Protein AF-0000000085033966 (afdb_homodimer)

Structure (mmCIF, N/CA/C/O backbone):
data_AF-0000000085033966-model_v1
#
loop_
_entity.id
_entity.type
_entity.pdbx_description
1 polymer 'Uncharacterized protein'
#
loop_
_atom_site.group_PDB
_atom_site.id
_atom_site.type_symbol
_atom_site.label_atom_id
_atom_site.label_alt_id
_atom_site.label_comp_id
_atom_site.label_asym_id
_atom_site.label_entity_id
_atom_site.label_seq_id
_atom_site.pdbx_PDB_ins_code
_atom_site.Cartn_x
_atom_site.Cartn_y
_atom_site.Cartn_z
_atom_site.occupancy
_atom_site.B_iso_or_equiv
_atom_site.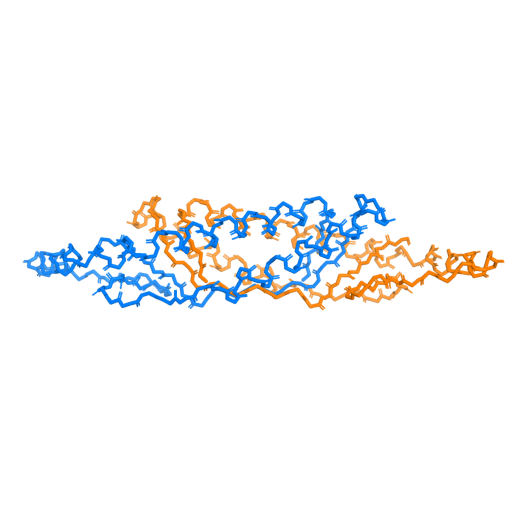auth_seq_id
_atom_site.auth_comp_id
_atom_site.auth_asym_id
_atom_site.auth_atom_id
_atom_site.pdbx_PDB_model_num
ATOM 1 N N . MET A 1 1 ? -3.047 11.148 -2.367 1 93.38 1 MET A N 1
ATOM 2 C CA . MET A 1 1 ? -3.018 11.547 -0.962 1 93.38 1 MET A CA 1
ATOM 3 C C . MET A 1 1 ? -3.961 10.68 -0.132 1 93.38 1 MET A C 1
ATOM 5 O O . MET A 1 1 ? -5.039 10.305 -0.598 1 93.38 1 MET A O 1
ATOM 9 N N . ILE A 1 2 ? -3.371 10.359 1.095 1 94.75 2 ILE A N 1
ATOM 10 C CA . ILE A 1 2 ? -4.215 9.664 2.061 1 94.75 2 ILE A CA 1
ATOM 11 C C . ILE A 1 2 ? -4.121 10.352 3.42 1 94.75 2 ILE A C 1
ATOM 13 O O . ILE A 1 2 ? -3.182 11.109 3.674 1 94.75 2 ILE A O 1
ATOM 17 N N . LEU A 1 3 ? -5.199 10.234 4.203 1 94.12 3 LEU A N 1
ATOM 18 C CA . LEU A 1 3 ? -5.23 10.727 5.574 1 94.12 3 LEU A CA 1
ATOM 19 C C . LEU A 1 3 ? -5.242 9.57 6.566 1 94.12 3 LEU A C 1
ATOM 21 O O . LEU A 1 3 ? -6.133 8.719 6.527 1 94.12 3 LEU A O 1
ATOM 25 N N . VAL A 1 4 ? -4.184 9.523 7.352 1 95 4 VAL A N 1
ATOM 26 C CA . VAL A 1 4 ? -3.982 8.383 8.242 1 95 4 VAL A CA 1
ATOM 27 C C . VAL A 1 4 ? -3.275 8.836 9.516 1 95 4 VAL A C 1
ATOM 29 O O . VAL A 1 4 ? -2.664 9.914 9.539 1 95 4 VAL A O 1
ATOM 32 N N . THR A 1 5 ? -3.553 8.102 10.625 1 94.25 5 THR A N 1
ATOM 33 C CA . THR A 1 5 ? -2.678 8.289 11.773 1 94.25 5 THR A CA 1
ATOM 34 C C . THR A 1 5 ? -1.316 7.648 11.531 1 94.25 5 THR A C 1
ATOM 36 O O . THR A 1 5 ? -1.186 6.762 10.688 1 94.25 5 THR A O 1
ATOM 39 N N . LEU A 1 6 ? -0.356 8.055 12.266 1 93.62 6 LEU A N 1
ATOM 40 C CA . LEU A 1 6 ? 0.97 7.465 12.133 1 93.62 6 LEU A CA 1
ATOM 41 C C . LEU A 1 6 ? 0.94 5.98 12.492 1 93.62 6 LEU A C 1
ATOM 43 O O . LEU A 1 6 ? 1.641 5.176 11.875 1 93.62 6 LEU A O 1
ATOM 47 N N . SER A 1 7 ? 0.099 5.605 13.445 1 95.75 7 SER A N 1
ATOM 48 C CA . SER A 1 7 ? -0.058 4.195 13.797 1 95.75 7 SER A CA 1
ATOM 49 C C . SER A 1 7 ? -0.655 3.404 12.641 1 95.75 7 SER A C 1
ATOM 51 O O . SER A 1 7 ? -0.241 2.273 12.375 1 95.75 7 SER A O 1
ATOM 53 N N . GLU A 1 8 ? -1.62 4.023 12.055 1 96.12 8 GLU A N 1
ATOM 54 C CA . GLU A 1 8 ? -2.246 3.371 10.906 1 96.12 8 GLU A CA 1
ATOM 55 C C . GLU A 1 8 ? -1.259 3.217 9.75 1 96.12 8 GLU A C 1
ATOM 57 O O . GLU A 1 8 ? -1.244 2.188 9.07 1 96.12 8 GLU A O 1
ATOM 62 N N . LEU A 1 9 ? -0.487 4.254 9.484 1 95.56 9 LEU A N 1
ATOM 63 C CA . LEU A 1 9 ? 0.519 4.211 8.43 1 95.56 9 LEU A CA 1
ATOM 64 C C . LEU A 1 9 ? 1.57 3.146 8.727 1 95.56 9 LEU A C 1
ATOM 66 O O . LEU A 1 9 ? 1.956 2.383 7.836 1 95.56 9 LEU A O 1
ATOM 70 N N . GLU A 1 10 ? 2.01 3.09 9.922 1 96.31 10 GLU A N 1
ATOM 71 C CA . GLU A 1 10 ? 2.971 2.072 10.344 1 96.31 10 GLU A CA 1
ATOM 72 C C . GLU A 1 10 ? 2.414 0.667 10.125 1 96.31 10 GLU A C 1
ATOM 74 O O . GLU A 1 10 ? 3.123 -0.219 9.641 1 96.31 10 GLU A O 1
ATOM 79 N N . ALA A 1 11 ? 1.188 0.49 10.5 1 96.38 11 ALA A N 1
ATOM 80 C CA . ALA A 1 11 ? 0.537 -0.809 10.352 1 96.38 11 ALA A CA 1
ATOM 81 C C . ALA A 1 11 ? 0.45 -1.213 8.883 1 96.38 11 ALA A C 1
ATOM 83 O O . ALA A 1 11 ? 0.697 -2.369 8.531 1 96.38 11 ALA A O 1
ATOM 84 N N . LEU A 1 12 ? 0.072 -0.273 8.094 1 96.25 12 LEU A N 1
ATOM 85 C CA . LEU A 1 12 ? -0.041 -0.513 6.66 1 96.25 12 LEU A CA 1
ATOM 86 C C . LEU A 1 12 ? 1.305 -0.919 6.066 1 96.25 12 LEU A C 1
ATOM 88 O O . LEU A 1 12 ? 1.396 -1.914 5.344 1 96.25 12 LEU A O 1
ATOM 92 N N . LEU A 1 13 ? 2.316 -0.19 6.363 1 96.88 13 LEU A N 1
ATOM 93 C CA . LEU A 1 13 ? 3.65 -0.448 5.836 1 96.88 13 LEU A CA 1
ATOM 94 C C . LEU A 1 13 ? 4.203 -1.764 6.371 1 96.88 13 LEU A C 1
ATOM 96 O O . LEU A 1 13 ? 4.863 -2.51 5.645 1 96.88 13 LEU A O 1
ATOM 100 N N . THR A 1 14 ? 3.938 -2.039 7.637 1 97.25 14 THR A N 1
ATOM 101 C CA . THR A 1 14 ? 4.387 -3.289 8.242 1 97.25 14 THR A CA 1
ATOM 102 C C . THR A 1 14 ? 3.709 -4.484 7.578 1 97.25 14 THR A C 1
ATOM 104 O O . THR A 1 14 ? 4.352 -5.504 7.32 1 97.25 14 THR A O 1
ATOM 107 N N . SER A 1 15 ? 2.426 -4.352 7.34 1 95.88 15 SER A N 1
ATOM 108 C CA . SER A 1 15 ? 1.716 -5.41 6.633 1 95.88 15 SER A CA 1
ATOM 109 C C . SER A 1 15 ? 2.334 -5.676 5.266 1 95.88 15 SER A C 1
ATOM 111 O O . SER A 1 15 ? 2.566 -6.828 4.895 1 95.88 15 SER A O 1
ATOM 113 N N . LEU A 1 16 ? 2.588 -4.625 4.527 1 96.69 16 LEU A N 1
ATOM 114 C CA . LEU A 1 16 ? 3.201 -4.75 3.211 1 96.69 16 LEU A CA 1
ATOM 115 C C . LEU A 1 16 ? 4.574 -5.41 3.312 1 96.69 16 LEU A C 1
ATOM 117 O O . LEU A 1 16 ? 4.918 -6.262 2.492 1 96.69 16 LEU A O 1
ATOM 121 N N . ARG A 1 17 ? 5.309 -4.98 4.309 1 97.25 17 ARG A N 1
ATOM 122 C CA . ARG A 1 17 ? 6.629 -5.559 4.535 1 97.25 17 ARG A CA 1
ATOM 123 C C . ARG A 1 17 ? 6.527 -7.059 4.812 1 97.25 17 ARG A C 1
ATOM 125 O O . ARG A 1 17 ? 7.336 -7.84 4.309 1 97.25 17 ARG A O 1
ATOM 132 N N . ASP A 1 18 ? 5.578 -7.457 5.613 1 97.19 18 ASP A N 1
ATOM 133 C CA . ASP A 1 18 ? 5.379 -8.867 5.941 1 97.19 18 ASP A CA 1
ATOM 134 C C . ASP A 1 18 ? 5.031 -9.672 4.691 1 97.19 18 ASP A C 1
ATOM 136 O O . ASP A 1 18 ? 5.527 -10.789 4.512 1 97.19 18 ASP A O 1
ATOM 140 N N . TYR A 1 19 ? 4.18 -9.125 3.898 1 96.19 19 TYR A N 1
ATOM 141 C CA . TYR A 1 19 ? 3.842 -9.797 2.645 1 96.19 19 TYR A CA 1
ATOM 142 C C . TYR A 1 19 ? 5.07 -9.93 1.752 1 96.19 19 TYR A C 1
ATOM 144 O O . TYR A 1 19 ? 5.227 -10.93 1.047 1 96.19 19 TYR A O 1
ATOM 152 N N . ALA A 1 20 ? 5.898 -8.867 1.712 1 96.94 20 ALA A N 1
ATOM 153 C CA . ALA A 1 20 ? 7.133 -8.898 0.934 1 96.94 20 ALA A CA 1
ATOM 154 C C . ALA A 1 20 ? 8.086 -9.969 1.46 1 96.94 20 ALA A C 1
ATOM 156 O O . ALA A 1 20 ? 8.734 -10.664 0.679 1 96.94 20 ALA A O 1
ATOM 157 N N . GLU A 1 21 ? 8.141 -10.078 2.764 1 97.25 21 GLU A N 1
ATOM 158 C CA . GLU A 1 21 ? 8.992 -11.094 3.379 1 97.25 21 GLU A CA 1
ATOM 159 C C . GLU A 1 21 ? 8.477 -12.5 3.08 1 97.25 21 GLU A C 1
ATOM 161 O O . GLU A 1 21 ? 9.273 -13.422 2.871 1 97.25 21 GLU A O 1
ATOM 166 N N . LYS A 1 22 ? 7.172 -12.672 3.145 1 94.94 22 LYS A N 1
ATOM 167 C CA . LYS A 1 22 ? 6.582 -13.961 2.777 1 94.94 22 LYS A CA 1
ATOM 168 C C . LYS A 1 22 ? 6.988 -14.367 1.366 1 94.94 22 LYS A C 1
ATOM 170 O O . LYS A 1 22 ? 7.305 -15.531 1.119 1 94.94 22 LYS A O 1
ATOM 175 N N . TYR A 1 23 ? 6.949 -13.406 0.478 1 93.94 23 TYR A N 1
ATOM 176 C CA . TYR A 1 23 ? 7.406 -13.672 -0.881 1 93.94 23 TYR A CA 1
ATOM 177 C C . TYR A 1 23 ? 8.867 -14.109 -0.89 1 93.94 23 TYR A C 1
ATOM 179 O O . TYR A 1 23 ? 9.219 -15.117 -1.51 1 93.94 23 TYR A O 1
ATOM 187 N N . ARG A 1 24 ? 9.695 -13.297 -0.259 1 94.56 24 ARG A N 1
ATOM 188 C CA . ARG A 1 24 ? 11.125 -13.562 -0.247 1 94.56 24 ARG A CA 1
ATOM 189 C C . ARG A 1 24 ? 11.422 -14.961 0.287 1 94.56 24 ARG A C 1
ATOM 191 O O . ARG A 1 24 ? 12.219 -15.695 -0.302 1 94.56 24 ARG A O 1
ATOM 198 N N . THR A 1 25 ? 10.75 -15.359 1.362 1 93.81 25 THR A N 1
ATOM 199 C CA . THR A 1 25 ? 11.031 -16.625 2.029 1 93.81 25 THR A CA 1
ATOM 200 C C . THR A 1 25 ? 10.461 -17.797 1.23 1 93.81 25 THR A C 1
ATOM 202 O O . THR A 1 25 ? 10.961 -18.922 1.323 1 93.81 25 THR A O 1
ATOM 205 N N . ASN A 1 26 ? 9.453 -17.594 0.411 1 89.44 26 ASN A N 1
ATOM 206 C CA . ASN A 1 26 ? 8.812 -18.672 -0.348 1 89.44 26 ASN A CA 1
ATOM 207 C C . ASN A 1 26 ? 9.289 -18.688 -1.798 1 89.44 26 ASN A C 1
ATOM 209 O O . ASN A 1 26 ? 8.914 -19.562 -2.568 1 89.44 26 ASN A O 1
ATOM 213 N N . ARG A 1 27 ? 10.133 -17.75 -2.135 1 88.69 27 ARG A N 1
ATOM 214 C CA . ARG A 1 27 ? 10.523 -17.562 -3.527 1 88.69 27 ARG A CA 1
ATOM 215 C C . ARG A 1 27 ? 11.109 -18.844 -4.109 1 88.69 27 ARG A C 1
ATOM 217 O O . ARG A 1 27 ? 10.711 -19.281 -5.188 1 88.69 27 ARG A O 1
ATOM 224 N N . LEU A 1 28 ? 11.945 -19.469 -3.414 1 83.38 28 LEU A N 1
ATOM 225 C CA . LEU A 1 28 ? 12.594 -20.672 -3.912 1 83.38 28 LEU A CA 1
ATOM 226 C C . LEU A 1 28 ? 11.594 -21.812 -4.043 1 83.38 28 LEU A C 1
ATOM 228 O O . LEU A 1 28 ? 11.625 -22.578 -5.02 1 83.38 28 LEU A O 1
ATOM 232 N N . THR A 1 29 ? 10.727 -21.938 -3.057 1 82.94 29 THR A N 1
ATOM 233 C CA . THR A 1 29 ? 9.695 -22.953 -3.098 1 82.94 29 THR A CA 1
ATOM 234 C C . THR A 1 29 ? 8.734 -22.719 -4.254 1 82.94 29 THR A C 1
ATOM 236 O O . THR A 1 29 ? 8.297 -23.656 -4.922 1 82.94 29 THR A O 1
ATOM 239 N N . LEU A 1 30 ? 8.484 -21.547 -4.531 1 80.56 30 LEU A N 1
ATOM 240 C CA . LEU A 1 30 ? 7.586 -21.156 -5.613 1 80.56 30 LEU A CA 1
ATOM 241 C C . LEU A 1 30 ? 8.211 -21.469 -6.973 1 80.56 30 LEU A C 1
ATOM 243 O O . LEU A 1 30 ? 7.52 -21.891 -7.902 1 80.56 30 LEU A O 1
ATOM 247 N N . GLU A 1 31 ? 9.414 -21.234 -7.051 1 80.94 31 GLU A N 1
ATOM 248 C CA . GLU A 1 31 ? 10.148 -21.531 -8.281 1 80.94 31 GLU A CA 1
ATOM 249 C C . GLU A 1 31 ? 10.219 -23.031 -8.531 1 80.94 31 GLU A C 1
ATOM 251 O O . GLU A 1 31 ? 10.164 -23.469 -9.68 1 80.94 31 GLU A O 1
ATOM 256 N N . ALA A 1 32 ? 10.297 -23.609 -7.469 1 74.69 32 ALA A N 1
ATOM 257 C CA . ALA A 1 32 ? 10.453 -25.062 -7.594 1 74.69 32 ALA A CA 1
ATOM 258 C C . ALA A 1 32 ? 9.133 -25.719 -7.992 1 74.69 32 ALA A C 1
ATOM 260 O O . ALA A 1 32 ? 9.133 -26.828 -8.547 1 74.69 32 ALA A O 1
ATOM 261 N N . VAL A 1 33 ? 7.941 -24.859 -7.812 1 61.31 33 VAL A N 1
ATOM 262 C CA . VAL A 1 33 ? 6.648 -25.453 -8.141 1 61.31 33 VAL A CA 1
ATOM 263 C C . VAL A 1 33 ? 6.422 -25.391 -9.648 1 61.31 33 VAL A C 1
ATOM 265 O O . VAL A 1 33 ? 5.863 -24.422 -10.164 1 61.31 33 VAL A O 1
ATOM 268 N N . GLU A 1 34 ? 7.207 -25.703 -10.586 1 57.66 34 GLU A N 1
ATOM 269 C CA . GLU A 1 34 ? 7.215 -25.625 -12.047 1 57.66 34 GLU A CA 1
ATOM 270 C C . GLU A 1 34 ? 6.184 -26.578 -12.656 1 57.66 34 GLU A C 1
ATOM 272 O O . GLU A 1 34 ? 5.445 -26.203 -13.562 1 57.66 34 GLU A O 1
ATOM 277 N N . GLU A 1 35 ? 6.391 -27.781 -12.414 1 56.47 35 GLU A N 1
ATOM 278 C CA . GLU A 1 35 ? 5.891 -28.875 -13.242 1 56.47 35 GLU A CA 1
ATOM 279 C C . GLU A 1 35 ? 4.363 -28.906 -13.258 1 56.47 35 GLU A C 1
ATOM 281 O O . GLU A 1 35 ? 3.75 -29.234 -14.273 1 56.47 35 GLU A O 1
ATOM 286 N N . ARG A 1 36 ? 3.711 -28.297 -12.367 1 58.28 36 ARG A N 1
ATOM 287 C CA . ARG A 1 36 ? 2.279 -28.547 -12.242 1 58.28 36 ARG A CA 1
ATOM 288 C C . ARG A 1 36 ? 1.479 -27.656 -13.195 1 58.28 36 ARG A C 1
ATOM 290 O O . ARG A 1 36 ? 0.486 -28.109 -13.773 1 58.28 36 ARG A O 1
ATOM 297 N N . TRP A 1 37 ? 1.957 -26.484 -13.469 1 60.47 37 TRP A N 1
ATOM 298 C CA . TRP A 1 37 ? 1.171 -25.594 -14.312 1 60.47 37 TRP A CA 1
ATOM 299 C C . TRP A 1 37 ? 1.185 -26.062 -15.766 1 60.47 37 TRP A C 1
ATOM 301 O O . TRP A 1 37 ? 0.146 -26.062 -16.438 1 60.47 37 TRP A O 1
ATOM 311 N N . LEU A 1 38 ? 2.43 -26.312 -16.172 1 61.38 38 LEU A N 1
ATOM 312 C CA . LEU A 1 38 ? 2.508 -26.781 -17.547 1 61.38 38 LEU A CA 1
ATOM 313 C C . LEU A 1 38 ? 1.609 -28 -17.766 1 61.38 38 LEU A C 1
ATOM 315 O O . LEU A 1 38 ? 0.925 -28.094 -18.781 1 61.38 38 LEU A O 1
ATOM 319 N N . LYS A 1 39 ? 1.598 -28.781 -16.812 1 63.31 39 LYS A N 1
ATOM 320 C CA . LYS A 1 39 ? 0.758 -29.969 -16.906 1 63.31 39 LYS A CA 1
ATOM 321 C C . LYS A 1 39 ? -0.723 -29.609 -16.875 1 63.31 39 LYS A C 1
ATOM 323 O O . LYS A 1 39 ? -1.535 -30.219 -17.578 1 63.31 39 LYS A O 1
ATOM 328 N N . PHE A 1 40 ? -1.011 -28.562 -16.188 1 63.41 40 PHE A N 1
ATOM 329 C CA . PHE A 1 40 ? -2.393 -28.109 -16.109 1 63.41 40 PHE A CA 1
ATOM 330 C C . PHE A 1 40 ? -2.824 -27.453 -17.406 1 63.41 40 PHE A C 1
ATOM 332 O O . PHE A 1 40 ? -3.939 -27.688 -17.891 1 63.41 40 PHE A O 1
ATOM 339 N N . GLN A 1 41 ? -1.985 -26.656 -17.984 1 65.94 41 GLN A N 1
ATOM 340 C CA . GLN A 1 41 ? -2.273 -26.031 -19.266 1 65.94 41 GLN A CA 1
ATOM 341 C C . GLN A 1 41 ? -2.492 -27.078 -20.344 1 65.94 41 GLN A C 1
ATOM 343 O O . GLN A 1 41 ? -3.396 -26.953 -21.172 1 65.94 41 GLN A O 1
ATOM 348 N N . GLU A 1 42 ? -1.588 -27.984 -20.281 1 68.62 42 GLU A N 1
ATOM 349 C CA . GLU A 1 42 ? -1.719 -29.078 -21.25 1 68.62 42 GLU A CA 1
ATOM 350 C C . GLU A 1 42 ? -3.037 -29.828 -21.047 1 68.62 42 GLU A C 1
ATOM 352 O O . GLU A 1 42 ? -3.713 -30.156 -22.031 1 68.62 42 GLU A O 1
ATOM 357 N N . LEU A 1 43 ? -3.375 -29.984 -19.766 1 65.62 43 LEU A N 1
ATOM 358 C CA . LEU A 1 43 ? -4.621 -30.672 -19.453 1 65.62 43 LEU A CA 1
ATOM 359 C C . LEU A 1 43 ? -5.824 -29.828 -19.859 1 65.62 43 LEU A C 1
ATOM 361 O O . LEU A 1 43 ? -6.781 -30.344 -20.438 1 65.62 43 LEU A O 1
ATOM 365 N N . ALA A 1 44 ? -5.801 -28.578 -19.562 1 67.69 44 ALA A N 1
ATOM 366 C CA . ALA A 1 44 ? -6.887 -27.672 -19.938 1 67.69 44 ALA A CA 1
ATOM 367 C C . ALA A 1 44 ? -7.039 -27.609 -21.453 1 67.69 44 ALA A C 1
ATOM 369 O O . ALA A 1 44 ? -8.156 -27.656 -21.969 1 67.69 44 ALA A O 1
ATOM 370 N N . PHE A 1 45 ? -5.879 -27.438 -22.109 1 73 45 PHE A N 1
ATOM 371 C CA . PHE A 1 45 ? -5.887 -27.375 -23.578 1 73 45 PHE A CA 1
ATOM 372 C C . PHE A 1 45 ? -6.457 -28.67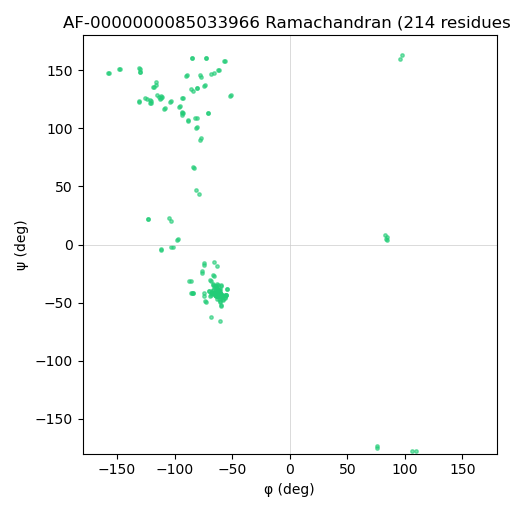2 -24.156 1 73 45 PHE A C 1
ATOM 374 O O . PHE A 1 45 ? -7.195 -28.625 -25.156 1 73 45 PHE A O 1
ATOM 381 N N . ALA A 1 46 ? -6.172 -29.734 -23.516 1 72.62 46 ALA A N 1
ATOM 382 C CA . ALA A 1 46 ? -6.688 -31.031 -23.969 1 72.62 46 ALA A CA 1
ATOM 383 C C . ALA A 1 46 ? -8.203 -31.078 -23.844 1 72.62 46 ALA A C 1
ATOM 385 O O . ALA A 1 46 ? -8.875 -31.766 -24.625 1 72.62 46 ALA A O 1
ATOM 386 N N . PHE A 1 47 ? -8.688 -30.312 -22.938 1 75.12 47 PHE A N 1
ATOM 387 C CA . PHE A 1 47 ? -10.133 -30.281 -22.734 1 75.12 47 PHE A CA 1
ATOM 388 C C . PHE A 1 47 ? -10.758 -29.109 -23.484 1 75.12 47 PHE A C 1
ATOM 390 O O . PHE A 1 47 ? -11.953 -28.844 -23.328 1 75.12 47 PHE A O 1
ATOM 397 N N . GLY A 1 48 ? -9.977 -28.391 -24.234 1 69.5 48 GLY A N 1
ATOM 398 C CA . GLY A 1 48 ? -10.477 -27.297 -25.062 1 69.5 48 GLY A CA 1
ATOM 399 C C . GLY A 1 48 ? -10.656 -26 -24.297 1 69.5 48 GLY A C 1
ATOM 400 O O . GLY A 1 48 ? -11.461 -25.156 -24.688 1 69.5 48 GLY A O 1
ATOM 401 N N . ILE A 1 49 ? -10.188 -26.094 -23.156 1 63.84 49 ILE A N 1
ATOM 402 C CA . ILE A 1 49 ? -10.336 -24.891 -22.344 1 63.84 49 ILE A CA 1
ATOM 403 C C . ILE A 1 49 ? -9.086 -24.031 -22.469 1 63.84 49 ILE A C 1
ATOM 405 O O . ILE A 1 49 ? -7.965 -24.516 -22.297 1 63.84 49 ILE A O 1
ATOM 409 N N . GLU A 1 50 ? -9.25 -22.844 -23.094 1 62.12 50 GLU A N 1
ATOM 410 C CA . GLU A 1 50 ? -8.164 -21.875 -23.078 1 62.12 50 GLU A CA 1
ATOM 411 C C . GLU A 1 50 ? -8.156 -21.078 -21.781 1 62.12 50 GLU A C 1
ATOM 413 O O . GLU A 1 50 ? -9.141 -20.422 -21.438 1 62.12 50 GLU A O 1
ATOM 418 N N . LEU A 1 51 ? -7.125 -21.422 -21.031 1 60.38 51 LEU A N 1
ATOM 419 C CA . LEU A 1 51 ? -6.988 -20.672 -19.781 1 60.38 51 LEU A CA 1
ATOM 420 C C . LEU A 1 51 ? -6.418 -19.281 -20.047 1 60.38 51 LEU A C 1
ATOM 422 O O . LEU A 1 51 ? -5.281 -19.141 -20.5 1 60.38 51 LEU A O 1
ATOM 426 N N . LYS A 1 52 ? -7.324 -18.344 -20.25 1 65.38 52 LYS A N 1
ATOM 427 C CA . LYS A 1 52 ? -6.852 -16.969 -20.406 1 65.38 52 LYS A CA 1
ATOM 428 C C . LYS A 1 52 ? -6.906 -16.219 -19.094 1 65.38 52 LYS A C 1
ATOM 430 O O . LYS A 1 52 ? -7.969 -16.094 -18.484 1 65.38 52 LYS A O 1
ATOM 435 N N . PRO A 1 53 ? -5.727 -15.828 -18.766 1 69 53 PRO A N 1
ATOM 436 C CA . PRO A 1 53 ? -5.738 -15.055 -17.516 1 69 53 PRO A CA 1
ATOM 437 C C . PRO A 1 53 ? -6.438 -13.703 -17.672 1 69 53 PRO A C 1
ATOM 439 O O . PRO A 1 53 ? -6.555 -13.18 -18.781 1 69 53 PRO A O 1
ATOM 442 N N . ALA A 1 54 ? -7.098 -13.25 -16.594 1 65 54 ALA A N 1
ATOM 443 C CA . ALA A 1 54 ? -7.688 -11.914 -16.578 1 65 54 ALA A CA 1
ATOM 444 C C . ALA A 1 54 ? -6.637 -10.844 -16.859 1 65 54 ALA A C 1
ATOM 446 O O . ALA A 1 54 ? -5.438 -11.125 -16.828 1 65 54 ALA A O 1
ATOM 447 N N . GLU A 1 55 ? -7.125 -9.625 -17.328 1 62.59 55 GLU A N 1
ATOM 448 C CA . GLU A 1 55 ? -6.227 -8.508 -17.594 1 62.59 55 GLU A CA 1
ATOM 449 C C . GLU A 1 55 ? -5.312 -8.234 -16.391 1 62.59 55 GLU A C 1
ATOM 451 O O . GLU A 1 55 ? -5.773 -8.188 -15.25 1 62.59 55 GLU A O 1
ATOM 456 N N . GLY A 1 56 ? -4.02 -8.172 -16.672 1 64.94 56 GLY A N 1
ATOM 457 C CA . GLY A 1 56 ? -3.053 -7.867 -15.633 1 64.94 56 GLY A CA 1
ATOM 458 C C . GLY A 1 56 ? -2.648 -9.078 -14.812 1 64.94 56 GLY A C 1
ATOM 459 O O . GLY A 1 56 ? -1.942 -8.953 -13.812 1 64.94 56 GLY A O 1
ATOM 460 N N . VAL A 1 57 ? -3.197 -10.234 -15.266 1 73.5 57 VAL A N 1
ATOM 461 C CA . VAL A 1 57 ? -2.895 -11.469 -14.539 1 73.5 57 VAL A CA 1
ATOM 462 C C . VAL A 1 57 ? -2.02 -12.375 -15.406 1 73.5 57 VAL A C 1
ATOM 464 O O . VAL A 1 57 ? -2.232 -12.477 -16.625 1 73.5 57 VAL A O 1
ATOM 467 N N . GLU A 1 58 ? -0.955 -12.781 -14.852 1 75.75 58 GLU A N 1
ATOM 468 C CA . GLU A 1 58 ? -0.096 -13.758 -15.516 1 75.75 58 GLU A CA 1
ATOM 469 C C . GLU A 1 58 ? -0.031 -15.062 -14.727 1 75.75 58 GLU A C 1
ATOM 471 O O . GLU A 1 58 ? -0.068 -15.055 -13.492 1 75.75 58 GLU A O 1
ATOM 476 N N . PHE A 1 59 ? -0.055 -16.109 -15.477 1 75.62 59 PHE A N 1
ATOM 477 C CA . PHE A 1 59 ? 0.167 -17.406 -14.828 1 75.62 59 PHE A CA 1
ATOM 478 C C . PHE A 1 59 ? 1.656 -17.703 -14.719 1 75.62 59 PHE A C 1
ATOM 480 O O . PHE A 1 59 ? 2.418 -17.438 -15.648 1 75.62 59 PHE A O 1
ATOM 487 N N . TYR A 1 60 ? 1.951 -18.125 -13.516 1 74.19 60 TYR A N 1
ATOM 488 C CA . TYR A 1 60 ? 3.35 -18.5 -13.352 1 74.19 60 TYR A CA 1
ATOM 489 C C . TYR A 1 60 ? 3.652 -19.797 -14.109 1 74.19 60 TYR A C 1
ATOM 491 O O . TYR A 1 60 ? 3.016 -20.828 -13.867 1 74.19 60 TYR A O 1
ATOM 499 N N . ALA A 1 61 ? 4.477 -19.672 -15.148 1 70.38 61 ALA A N 1
ATOM 500 C CA . ALA A 1 61 ? 4.766 -20.812 -16 1 70.38 61 ALA A CA 1
ATOM 501 C C . ALA A 1 61 ? 6.148 -21.391 -15.703 1 70.38 61 ALA A C 1
ATOM 503 O O . ALA A 1 61 ? 6.766 -22.016 -16.562 1 70.38 61 ALA A O 1
ATOM 504 N N . GLY A 1 62 ? 6.637 -21.094 -14.547 1 70.81 62 GLY A N 1
ATOM 505 C CA . GLY A 1 62 ? 7.957 -21.609 -14.227 1 70.81 62 GLY A CA 1
ATOM 506 C C . GLY A 1 62 ? 9.062 -20.609 -14.469 1 70.81 62 GLY A C 1
ATOM 507 O O . GLY A 1 62 ? 8.828 -19.516 -15.008 1 70.81 62 GLY A O 1
ATOM 508 N N . GLY A 1 63 ? 10.305 -20.859 -13.875 1 74.5 63 GLY A N 1
ATOM 509 C CA . GLY A 1 63 ? 11.453 -19.984 -14.008 1 74.5 63 GLY A CA 1
ATOM 510 C C . GLY A 1 63 ? 11.742 -19.188 -12.75 1 74.5 63 GLY A C 1
ATOM 511 O O . GLY A 1 63 ? 11.07 -19.359 -11.734 1 74.5 63 GLY A O 1
ATOM 512 N N . PRO A 1 64 ? 12.773 -18.375 -12.969 1 82.81 64 PRO A N 1
ATOM 513 C CA . PRO A 1 64 ? 13.18 -17.625 -11.781 1 82.81 64 PRO A CA 1
ATOM 514 C C . PRO A 1 64 ? 12.211 -16.484 -11.445 1 82.81 64 PRO A C 1
ATOM 516 O O . PRO A 1 64 ? 11.664 -15.852 -12.344 1 82.81 64 PRO A O 1
ATOM 519 N N . LEU A 1 65 ? 11.922 -16.375 -10.211 1 86.62 65 LEU A N 1
ATOM 520 C CA . LEU A 1 65 ? 11.094 -15.281 -9.727 1 86.62 65 LEU A CA 1
ATOM 521 C C . LEU A 1 65 ? 11.945 -14.07 -9.367 1 86.62 65 LEU A C 1
ATOM 523 O O . LEU A 1 65 ? 13.086 -14.219 -8.922 1 86.62 65 LEU A O 1
ATOM 527 N N . PRO A 1 66 ? 11.398 -12.859 -9.594 1 88.06 66 PRO A N 1
ATOM 528 C CA . PRO A 1 66 ? 12.156 -11.633 -9.32 1 88.06 66 PRO A CA 1
ATOM 529 C C . PRO A 1 66 ? 12.523 -11.484 -7.848 1 88.06 66 PRO A C 1
ATOM 531 O O . PRO A 1 66 ? 11.781 -11.961 -6.977 1 88.06 66 PRO A O 1
ATOM 534 N N . ASP A 1 67 ? 13.648 -10.82 -7.648 1 92 67 ASP A N 1
ATOM 535 C CA . ASP A 1 67 ? 14.055 -10.453 -6.301 1 92 67 ASP A CA 1
ATOM 536 C C . ASP A 1 67 ? 13.266 -9.242 -5.797 1 92 67 ASP A C 1
ATOM 538 O O . ASP A 1 67 ? 12.812 -8.422 -6.594 1 92 67 ASP A O 1
ATOM 542 N N . ASN A 1 68 ? 13.016 -9.281 -4.453 1 94.31 68 ASN A N 1
ATOM 543 C CA . ASN A 1 68 ? 12.258 -8.164 -3.906 1 94.31 68 ASN A CA 1
ATOM 544 C C . ASN A 1 68 ? 13.016 -7.469 -2.777 1 94.31 68 ASN A C 1
ATOM 546 O O . ASN A 1 68 ? 12.406 -6.828 -1.917 1 94.31 68 ASN A O 1
ATOM 550 N N . ALA A 1 69 ? 14.281 -7.609 -2.725 1 94.06 69 ALA A N 1
ATOM 551 C CA . ALA A 1 69 ? 15.109 -7.047 -1.664 1 94.06 69 ALA A CA 1
ATOM 552 C C . ALA A 1 69 ? 14.992 -5.527 -1.621 1 94.06 69 ALA A C 1
ATOM 554 O O . ALA A 1 69 ? 14.977 -4.93 -0.542 1 94.06 69 ALA A O 1
ATOM 555 N N . ASP A 1 70 ? 14.953 -4.93 -2.793 1 93.62 70 ASP A N 1
ATOM 556 C CA . ASP A 1 70 ? 14.859 -3.473 -2.857 1 93.62 70 ASP A CA 1
ATOM 557 C C . ASP A 1 70 ? 13.555 -2.973 -2.244 1 93.62 70 ASP A C 1
ATOM 559 O O . ASP A 1 70 ? 13.547 -1.958 -1.544 1 93.62 70 ASP A O 1
ATOM 563 N N . LEU A 1 71 ? 12.5 -3.652 -2.506 1 94.56 71 LEU A N 1
ATOM 564 C CA . LEU A 1 71 ? 11.211 -3.289 -1.914 1 94.56 71 LEU A CA 1
ATOM 565 C C . LEU A 1 71 ? 11.266 -3.398 -0.394 1 94.56 71 LEU A C 1
ATOM 567 O O . LEU A 1 71 ? 10.805 -2.502 0.314 1 94.56 71 LEU A O 1
ATOM 571 N N . ILE A 1 72 ? 11.852 -4.445 0.115 1 96.62 72 ILE A N 1
ATOM 572 C CA . ILE A 1 72 ? 11.93 -4.688 1.552 1 96.62 72 ILE A CA 1
ATOM 573 C C . ILE A 1 72 ? 12.75 -3.58 2.213 1 96.62 72 ILE A C 1
ATOM 575 O O . ILE A 1 72 ? 12.352 -3.035 3.244 1 96.62 72 ILE A O 1
ATOM 579 N N . ARG A 1 73 ? 13.852 -3.256 1.57 1 96.19 73 ARG A N 1
ATOM 580 C CA . ARG A 1 73 ? 14.703 -2.207 2.119 1 96.19 73 ARG A CA 1
ATOM 581 C C . ARG A 1 73 ? 13.961 -0.872 2.166 1 96.19 73 ARG A C 1
ATOM 583 O O . ARG A 1 73 ? 14.062 -0.137 3.15 1 96.19 73 ARG A O 1
ATOM 590 N N . ARG A 1 74 ? 13.273 -0.55 1.132 1 94.06 74 ARG A N 1
ATOM 591 C CA . ARG A 1 74 ? 12.5 0.689 1.074 1 94.06 74 ARG A CA 1
ATOM 592 C C . ARG A 1 74 ? 11.43 0.718 2.156 1 94.06 74 ARG A C 1
ATOM 594 O O . ARG A 1 74 ? 11.234 1.738 2.82 1 94.06 74 ARG A O 1
ATOM 601 N N . LEU A 1 75 ? 10.719 -0.393 2.334 1 96.38 75 LEU A N 1
ATOM 602 C CA . LEU A 1 75 ? 9.672 -0.486 3.352 1 96.38 75 LEU A CA 1
ATOM 603 C C . LEU A 1 75 ? 10.266 -0.324 4.75 1 96.38 75 LEU A C 1
ATOM 605 O O . LEU A 1 75 ? 9.695 0.384 5.586 1 96.38 75 LEU A O 1
ATOM 609 N N . ASP A 1 76 ? 11.422 -0.942 4.922 1 95.94 76 ASP A N 1
ATOM 610 C CA . ASP A 1 76 ? 12.102 -0.815 6.207 1 95.94 76 ASP A CA 1
ATOM 611 C C . ASP A 1 76 ? 12.438 0.643 6.508 1 95.94 76 ASP A C 1
ATOM 613 O O . ASP A 1 76 ? 12.258 1.107 7.637 1 95.94 76 ASP A O 1
ATOM 617 N N . ARG A 1 77 ? 12.906 1.295 5.52 1 93.31 77 ARG A N 1
ATOM 618 C CA . ARG A 1 77 ? 13.258 2.703 5.68 1 93.31 77 ARG A CA 1
ATOM 619 C C . ARG A 1 77 ? 12.023 3.541 5.992 1 93.31 77 ARG A C 1
ATOM 621 O O . ARG A 1 77 ? 12.055 4.398 6.875 1 93.31 77 ARG A O 1
ATOM 628 N N . MET A 1 78 ? 10.984 3.299 5.32 1 93 78 MET A N 1
ATOM 629 C CA . MET A 1 78 ? 9.75 4.047 5.535 1 93 78 MET A CA 1
ATOM 630 C C . MET A 1 78 ? 9.203 3.803 6.938 1 93 78 MET A C 1
ATOM 632 O O . MET A 1 78 ? 8.781 4.742 7.617 1 93 78 MET A O 1
ATOM 636 N N . ILE A 1 79 ? 9.195 2.576 7.359 1 95.88 79 ILE A N 1
ATOM 637 C CA . ILE A 1 79 ? 8.703 2.215 8.688 1 95.88 79 ILE A CA 1
ATOM 638 C C . ILE A 1 79 ? 9.539 2.914 9.758 1 95.88 79 ILE A C 1
ATOM 640 O O . ILE A 1 79 ? 8.992 3.451 10.727 1 95.88 79 ILE A O 1
ATOM 644 N N . SER A 1 80 ? 10.852 2.887 9.523 1 93.38 80 SER A N 1
ATOM 645 C CA . SER A 1 80 ? 11.75 3.547 10.461 1 93.38 80 SER A CA 1
ATOM 646 C C . SER A 1 80 ? 11.438 5.035 10.57 1 93.38 80 SER A C 1
ATOM 648 O O . SER A 1 80 ? 11.406 5.59 11.672 1 93.38 80 SER A O 1
ATOM 650 N N . ILE A 1 81 ? 11.195 5.637 9.492 1 90.81 81 ILE A N 1
ATOM 651 C CA . ILE A 1 81 ? 10.875 7.059 9.469 1 90.81 81 ILE A CA 1
ATOM 652 C C . ILE A 1 81 ? 9.555 7.305 10.203 1 90.81 81 ILE A C 1
ATOM 654 O O . ILE A 1 81 ? 9.453 8.234 11.008 1 90.81 81 ILE A O 1
ATOM 658 N N . VAL A 1 82 ? 8.578 6.477 9.977 1 92.06 82 VAL A N 1
ATOM 659 C CA . VAL A 1 82 ? 7.277 6.621 10.617 1 92.06 82 VAL A CA 1
ATOM 660 C C . VAL A 1 82 ? 7.414 6.453 12.125 1 92.06 82 VAL A C 1
ATOM 662 O O . VAL A 1 82 ? 6.828 7.215 12.898 1 92.06 82 VAL A O 1
ATOM 665 N N . LYS A 1 83 ? 8.164 5.492 12.547 1 93.06 83 LYS A N 1
ATOM 666 C CA . LYS A 1 83 ? 8.398 5.27 13.977 1 93.06 83 LYS A CA 1
ATOM 667 C C . LYS A 1 83 ? 9.055 6.488 14.617 1 93.06 83 LYS A C 1
ATOM 669 O O . LYS A 1 83 ? 8.68 6.895 15.719 1 93.06 83 LYS A O 1
ATOM 674 N N . LYS A 1 84 ? 9.984 7.016 13.898 1 88.62 84 LYS A N 1
ATOM 675 C CA . LYS A 1 84 ? 10.648 8.211 14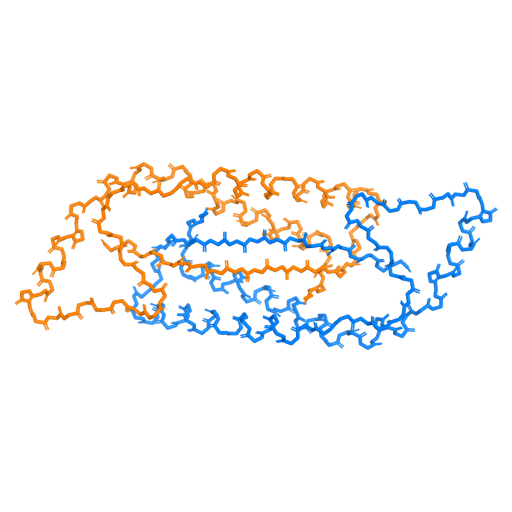.414 1 88.62 84 LYS A CA 1
ATOM 676 C C . LYS A 1 84 ? 9.672 9.375 14.531 1 88.62 84 LYS A C 1
ATOM 678 O O . LYS A 1 84 ? 9.688 10.109 15.516 1 88.62 84 LYS A O 1
ATOM 683 N N . MET A 1 85 ? 8.875 9.547 13.57 1 85.25 85 MET A N 1
ATOM 684 C CA . MET A 1 85 ? 7.859 10.594 13.617 1 85.25 85 MET A CA 1
ATOM 685 C C . MET A 1 85 ? 6.93 10.398 14.812 1 85.25 85 MET A C 1
ATOM 687 O O . MET A 1 85 ? 6.578 11.367 15.492 1 85.25 85 MET A O 1
ATOM 691 N N . LYS A 1 86 ? 6.555 9.188 15.008 1 89.38 86 LYS A N 1
ATOM 692 C CA . LYS A 1 86 ? 5.656 8.875 16.125 1 89.38 86 LYS A CA 1
ATOM 693 C C . LYS A 1 86 ? 6.312 9.195 17.453 1 89.38 86 LYS A C 1
ATOM 695 O O . LYS A 1 86 ? 5.648 9.664 18.391 1 89.38 86 LYS A O 1
ATOM 700 N N . GLU A 1 87 ? 7.559 8.938 17.516 1 86.88 87 GLU A N 1
ATOM 701 C CA . GLU A 1 87 ? 8.305 9.227 18.734 1 86.88 87 GLU A CA 1
ATOM 702 C C . GLU A 1 87 ? 8.367 10.727 19 1 86.88 87 GLU A C 1
ATOM 704 O O . GLU A 1 87 ? 8.266 11.164 20.141 1 86.88 87 GLU A O 1
ATOM 709 N N . VAL A 1 88 ? 8.461 11.414 17.922 1 80.06 88 VAL A N 1
ATOM 710 C CA . VAL A 1 88 ? 8.664 12.852 18.047 1 80.06 88 VAL A CA 1
ATOM 711 C C . VAL A 1 88 ? 7.32 13.555 18.203 1 80.06 88 VAL A C 1
ATOM 713 O O . VAL A 1 88 ? 7.176 14.445 19.047 1 80.06 88 VAL A O 1
ATOM 716 N N . TYR A 1 89 ? 6.348 13.164 17.469 1 80.12 89 TYR A N 1
ATOM 717 C CA . TYR A 1 89 ? 5.117 13.945 17.375 1 80.12 89 TYR A CA 1
ATOM 718 C C . TYR A 1 89 ? 3.955 13.211 18.031 1 80.12 89 TYR A C 1
ATOM 720 O O . TYR A 1 89 ? 2.877 13.781 18.203 1 80.12 89 TYR A O 1
ATOM 728 N N . GLY A 1 90 ? 4.168 12 18.5 1 85.62 90 GLY A N 1
ATOM 729 C CA . GLY A 1 90 ? 3.047 11.188 18.922 1 85.62 90 GLY A CA 1
ATOM 730 C C . GLY A 1 90 ? 2.25 10.602 17.781 1 85.62 90 GLY A C 1
ATOM 731 O O . GLY A 1 90 ? 2.691 10.648 16.625 1 85.62 90 GLY A O 1
ATOM 732 N N . ASP A 1 91 ? 1.16 9.938 18 1 90.12 91 ASP A N 1
ATOM 733 C CA . ASP A 1 91 ? 0.333 9.297 16.984 1 90.12 91 ASP A CA 1
ATOM 734 C C . ASP A 1 91 ? -0.625 10.305 16.344 1 90.12 91 ASP A C 1
ATOM 736 O O . ASP A 1 91 ? -1.845 10.164 16.469 1 90.12 91 ASP A O 1
ATOM 740 N N . VAL A 1 92 ? -0.019 11.25 15.633 1 87.88 92 VAL A N 1
ATOM 741 C CA . VAL A 1 92 ? -0.782 12.328 15.016 1 87.88 92 VAL A CA 1
ATOM 742 C C . VAL A 1 92 ? -1.326 11.867 13.664 1 87.88 92 VAL A C 1
ATOM 744 O O . VAL A 1 92 ? -0.852 10.883 13.102 1 87.88 92 VAL A O 1
ATOM 747 N N . LYS A 1 93 ? -2.375 12.656 13.258 1 89.25 93 LYS A N 1
ATOM 748 C CA . LYS A 1 93 ? -2.877 12.445 11.906 1 89.25 93 LYS A CA 1
ATOM 749 C C . LYS A 1 93 ? -2 13.164 10.875 1 89.25 93 LYS A C 1
ATOM 751 O O . LYS A 1 93 ? -1.583 14.297 11.102 1 89.25 93 LYS A O 1
ATOM 756 N N . VAL A 1 94 ? -1.706 12.414 9.82 1 90.38 94 VAL A N 1
ATOM 757 C CA . VAL A 1 94 ? -0.84 12.977 8.789 1 90.38 94 VAL A CA 1
ATOM 758 C C . VAL A 1 94 ? -1.48 12.789 7.414 1 90.38 94 VAL A C 1
ATOM 760 O O . VAL A 1 94 ? -2.266 11.859 7.211 1 90.38 94 VAL A O 1
ATOM 763 N N . MET A 1 95 ? -1.185 13.727 6.586 1 91.88 95 MET A N 1
ATOM 764 C CA . MET A 1 95 ? -1.473 13.586 5.164 1 91.88 95 MET A CA 1
ATOM 765 C C . MET A 1 95 ? -0.265 13.031 4.418 1 91.88 95 MET A C 1
ATOM 767 O O . MET A 1 95 ? 0.841 13.562 4.531 1 91.88 95 MET A O 1
ATOM 771 N N . VAL A 1 96 ? -0.485 11.953 3.68 1 92.69 96 VAL A N 1
ATOM 772 C CA . VAL A 1 96 ? 0.629 11.273 3.027 1 92.69 96 VAL A CA 1
ATOM 773 C C . VAL A 1 96 ? 0.403 11.242 1.518 1 92.69 96 VAL A C 1
ATOM 775 O O . VAL A 1 96 ? -0.648 10.805 1.05 1 92.69 96 VAL A O 1
ATOM 778 N N . ASP A 1 97 ? 1.39 11.828 0.823 1 92.06 97 ASP A N 1
ATOM 779 C CA . ASP A 1 97 ? 1.408 11.656 -0.626 1 92.06 97 ASP A CA 1
ATOM 780 C C . ASP A 1 97 ? 2.014 10.312 -1.014 1 92.06 97 ASP A C 1
ATOM 782 O O . ASP A 1 97 ? 3.236 10.141 -0.997 1 92.06 97 ASP A O 1
ATOM 786 N N . LEU A 1 98 ? 1.078 9.438 -1.314 1 91.19 98 LEU A N 1
ATOM 787 C CA . LEU A 1 98 ? 1.479 8.062 -1.593 1 91.19 98 LEU A CA 1
ATOM 788 C C . LEU A 1 98 ? 1.096 7.656 -3.014 1 91.19 98 LEU A C 1
ATOM 790 O O . LEU A 1 98 ? 0.023 8.023 -3.498 1 91.19 98 LEU A O 1
ATOM 794 N N . ASP A 1 99 ? 2.082 7.004 -3.643 1 88.06 99 ASP A N 1
ATOM 795 C CA . ASP A 1 99 ? 1.812 6.391 -4.938 1 88.06 99 ASP A CA 1
ATOM 796 C C . ASP A 1 99 ? 1.937 4.871 -4.859 1 88.06 99 ASP A C 1
ATOM 798 O O . ASP A 1 99 ? 2.871 4.348 -4.25 1 88.06 99 ASP A O 1
ATOM 802 N N . LEU A 1 100 ? 0.874 4.25 -5.359 1 90.56 100 LEU A N 1
ATOM 803 C CA . LEU A 1 100 ? 0.847 2.791 -5.402 1 90.56 100 LEU A CA 1
ATOM 804 C C . LEU A 1 100 ? 0.556 2.295 -6.816 1 90.56 100 LEU A C 1
ATOM 806 O O . LEU A 1 100 ? -0.411 2.732 -7.445 1 90.56 100 LEU A O 1
ATOM 810 N N . VAL A 1 101 ? 1.426 1.456 -7.285 1 89.25 101 VAL A N 1
ATOM 811 C CA . VAL A 1 101 ? 1.233 0.886 -8.617 1 89.25 101 VAL A CA 1
ATOM 812 C C . VAL A 1 101 ? 1.41 -0.63 -8.555 1 89.25 101 VAL A C 1
ATOM 814 O O . VAL A 1 101 ? 2.404 -1.125 -8.016 1 89.25 101 VAL A O 1
ATOM 817 N N . ILE A 1 102 ? 0.376 -1.299 -8.992 1 90.69 102 ILE A N 1
ATOM 818 C CA . ILE A 1 102 ? 0.515 -2.732 -9.219 1 90.69 102 ILE A CA 1
ATOM 819 C C . ILE A 1 102 ? 0.911 -2.988 -10.672 1 90.69 102 ILE A C 1
ATOM 821 O O . ILE A 1 102 ? 0.113 -2.77 -11.586 1 90.69 102 ILE A O 1
ATOM 825 N N . LYS A 1 103 ? 2.049 -3.467 -10.883 1 86.56 103 LYS A N 1
ATOM 826 C CA . LYS A 1 103 ? 2.568 -3.689 -12.227 1 86.56 103 LYS A CA 1
ATOM 827 C C . LYS A 1 103 ? 2.082 -5.02 -12.789 1 86.56 103 LYS A C 1
ATOM 829 O O . LYS A 1 103 ? 1.737 -5.113 -13.969 1 86.56 103 LYS A O 1
ATOM 834 N N . ARG A 1 104 ? 2.09 -6.02 -11.969 1 86.31 104 ARG A N 1
ATOM 835 C CA . ARG A 1 104 ? 1.704 -7.352 -12.422 1 86.31 104 ARG A CA 1
ATOM 836 C C . ARG A 1 104 ? 1.244 -8.211 -11.25 1 86.31 104 ARG A C 1
ATOM 838 O O . ARG A 1 104 ? 1.707 -8.039 -10.117 1 86.31 104 ARG A O 1
ATOM 845 N N . THR A 1 105 ? 0.313 -9.086 -11.562 1 87.38 105 THR A N 1
ATOM 846 C CA . THR A 1 105 ? -0.165 -10.117 -10.648 1 87.38 105 THR A CA 1
ATOM 847 C C . THR A 1 105 ? 0.036 -11.508 -11.25 1 87.38 105 THR A C 1
ATOM 849 O O . THR A 1 105 ? -0.381 -11.766 -12.375 1 87.38 105 THR A O 1
ATOM 852 N N . ILE A 1 106 ? 0.704 -12.242 -10.508 1 83.5 106 ILE A N 1
ATOM 853 C CA . ILE A 1 106 ? 1.022 -13.586 -10.992 1 83.5 106 ILE A CA 1
ATOM 854 C C . ILE A 1 106 ? 0.287 -14.625 -10.148 1 83.5 106 ILE A C 1
ATOM 856 O O . ILE A 1 106 ? 0.384 -14.617 -8.922 1 83.5 106 ILE A O 1
ATOM 860 N N . ILE A 1 107 ? -0.447 -15.438 -10.82 1 78.44 107 ILE A N 1
ATOM 861 C CA . ILE A 1 107 ? -1.151 -16.531 -10.148 1 78.44 107 ILE A CA 1
ATOM 862 C C . ILE A 1 107 ? -0.421 -17.844 -10.398 1 78.44 107 ILE A C 1
ATOM 864 O O . ILE A 1 107 ? -0.096 -18.172 -11.539 1 78.44 107 ILE A O 1
ATOM 868 N N . LYS A 1 108 ? -0.134 -18.344 -9.188 1 73.19 108 LYS A N 1
ATOM 869 C CA . LYS A 1 108 ? 0.425 -19.688 -9.328 1 73.19 108 LYS A CA 1
ATOM 870 C C . LYS A 1 108 ? -0.676 -20.73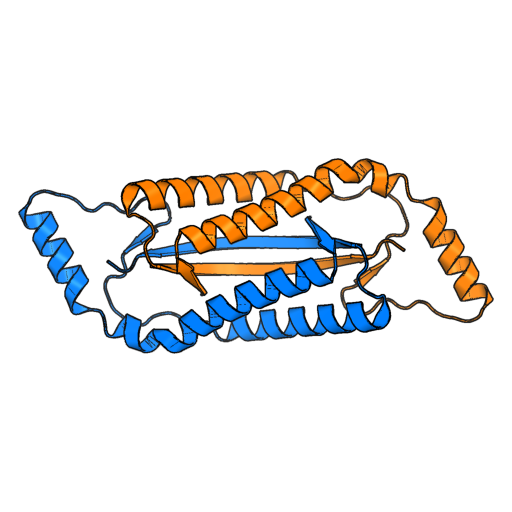4 -9.344 1 73.19 108 LYS A C 1
ATOM 872 O O . LYS A 1 108 ? -1.478 -20.828 -8.414 1 73.19 108 LYS A O 1
ATOM 877 N N . ILE A 1 109 ? -0.958 -21.281 -10.422 1 60.31 109 ILE A N 1
ATOM 878 C CA . ILE A 1 109 ? -1.892 -22.406 -10.508 1 60.31 109 ILE A CA 1
ATOM 879 C C . ILE A 1 109 ? -1.118 -23.719 -10.547 1 60.31 109 ILE A C 1
ATOM 881 O O . ILE A 1 109 ? -0.073 -23.812 -11.195 1 60.31 109 ILE A O 1
ATOM 885 N N . MET B 1 1 ? 8.016 -7.223 -5.008 1 93.44 1 MET B N 1
ATOM 886 C CA . MET B 1 1 ? 7.098 -8.359 -5.027 1 93.44 1 MET B CA 1
ATOM 887 C C . MET B 1 1 ? 6.609 -8.688 -3.619 1 93.44 1 MET B C 1
ATOM 889 O O . MET B 1 1 ? 7.367 -8.578 -2.654 1 93.44 1 MET B O 1
ATOM 893 N N . ILE B 1 2 ? 5.266 -8.984 -3.625 1 94.88 2 ILE B N 1
ATOM 894 C CA . ILE B 1 2 ? 4.695 -9.477 -2.375 1 94.88 2 ILE B CA 1
ATOM 895 C C . ILE B 1 2 ? 3.891 -10.742 -2.633 1 94.88 2 ILE B C 1
ATOM 897 O O . ILE B 1 2 ? 3.506 -11.023 -3.771 1 94.88 2 ILE B O 1
ATOM 901 N N . LEU B 1 3 ? 3.824 -11.602 -1.605 1 94.25 3 LEU B N 1
ATOM 902 C CA . LEU B 1 3 ? 2.994 -12.805 -1.641 1 94.25 3 LEU B CA 1
ATOM 903 C C . LEU B 1 3 ? 1.786 -12.656 -0.721 1 94.25 3 LEU B C 1
ATOM 905 O O . LEU B 1 3 ? 1.939 -12.422 0.479 1 94.25 3 LEU B O 1
ATOM 909 N N . VAL B 1 4 ? 0.619 -12.695 -1.353 1 95.12 4 VAL B N 1
ATOM 910 C CA . VAL B 1 4 ? -0.612 -12.414 -0.622 1 95.12 4 VAL B CA 1
ATOM 911 C C . VAL B 1 4 ? -1.762 -13.227 -1.212 1 95.12 4 VAL B C 1
ATOM 913 O O . VAL B 1 4 ? -1.672 -13.711 -2.342 1 95.12 4 VAL B O 1
ATOM 916 N N . THR B 1 5 ? -2.742 -13.539 -0.329 1 94.25 5 THR B N 1
ATOM 917 C CA . THR B 1 5 ? -3.988 -14.039 -0.901 1 94.25 5 THR B CA 1
ATOM 918 C C . THR B 1 5 ? -4.766 -12.914 -1.573 1 94.25 5 THR B C 1
ATOM 920 O O . THR B 1 5 ? -4.555 -11.734 -1.269 1 94.25 5 THR B O 1
ATOM 923 N N . LEU B 1 6 ? -5.656 -13.258 -2.428 1 93.56 6 LEU B N 1
ATOM 924 C CA . LEU B 1 6 ? -6.484 -12.25 -3.082 1 93.56 6 LEU B CA 1
ATOM 925 C C . LEU B 1 6 ? -7.336 -11.5 -2.064 1 93.56 6 LEU B C 1
ATOM 927 O O . LEU B 1 6 ? -7.555 -10.289 -2.199 1 93.56 6 LEU B O 1
ATOM 931 N N . SER B 1 7 ? -7.781 -12.195 -1.021 1 95.69 7 SER B N 1
ATOM 932 C CA . SER B 1 7 ? -8.531 -11.539 0.047 1 95.69 7 SER B CA 1
ATOM 933 C C . SER B 1 7 ? -7.668 -10.523 0.784 1 95.69 7 SER B C 1
ATOM 935 O O . SER B 1 7 ? -8.141 -9.438 1.129 1 95.69 7 SER B O 1
ATOM 937 N N . GLU B 1 8 ? -6.473 -10.938 1.016 1 96.12 8 GLU B N 1
ATOM 938 C CA . GLU B 1 8 ? -5.547 -10.031 1.688 1 96.12 8 GLU B CA 1
ATOM 939 C C . GLU B 1 8 ? -5.246 -8.812 0.824 1 96.12 8 GLU B C 1
ATOM 941 O O . GLU B 1 8 ? -5.156 -7.691 1.332 1 96.12 8 GLU B O 1
ATOM 946 N N . LEU B 1 9 ? -5.031 -9.039 -0.456 1 95.69 9 LEU B N 1
ATOM 947 C CA . LEU B 1 9 ? -4.773 -7.941 -1.385 1 95.69 9 LEU B CA 1
ATOM 948 C C . LEU B 1 9 ? -5.965 -6.996 -1.456 1 95.69 9 LEU B C 1
ATOM 950 O O . LEU B 1 9 ? -5.793 -5.773 -1.435 1 95.69 9 LEU B O 1
ATOM 954 N N . GLU B 1 10 ? -7.125 -7.531 -1.528 1 96.38 10 GLU B N 1
ATOM 955 C CA . GLU B 1 10 ? -8.344 -6.723 -1.539 1 96.38 10 GLU B CA 1
ATOM 956 C C . GLU B 1 10 ? -8.453 -5.875 -0.277 1 96.38 10 GLU B C 1
ATOM 958 O O . GLU B 1 10 ? -8.805 -4.695 -0.345 1 96.38 10 GLU B O 1
ATOM 963 N N . ALA B 1 11 ? -8.172 -6.492 0.826 1 96.38 11 ALA B N 1
ATOM 964 C CA . ALA B 1 11 ? -8.242 -5.789 2.105 1 96.38 11 ALA B CA 1
ATOM 965 C C . ALA B 1 11 ? -7.238 -4.641 2.156 1 96.38 11 ALA B C 1
ATOM 967 O O . ALA B 1 11 ? -7.562 -3.549 2.635 1 96.38 11 ALA B O 1
ATOM 968 N N . LEU B 1 12 ? -6.074 -4.914 1.702 1 96 12 LEU B N 1
ATOM 969 C CA . LEU B 1 12 ? -5.023 -3.9 1.671 1 96 12 LEU B CA 1
ATOM 970 C C . LEU B 1 12 ? -5.434 -2.717 0.802 1 96 12 LEU B C 1
ATOM 972 O O . LEU B 1 12 ? -5.332 -1.564 1.228 1 96 12 LEU B O 1
ATOM 976 N N . LEU B 1 13 ? -5.898 -2.988 -0.357 1 96.75 13 LEU B N 1
ATOM 977 C CA . LEU B 1 13 ? -6.293 -1.948 -1.302 1 96.75 13 LEU B CA 1
ATOM 978 C C . LEU B 1 13 ? -7.512 -1.185 -0.792 1 96.75 13 LEU B C 1
ATOM 980 O O . LEU B 1 13 ? -7.602 0.034 -0.957 1 96.75 13 LEU B O 1
ATOM 984 N N . THR B 1 14 ? -8.438 -1.886 -0.187 1 97.31 14 THR B N 1
ATOM 985 C CA . THR B 1 14 ? -9.625 -1.248 0.369 1 97.31 14 THR B CA 1
ATOM 986 C C . THR B 1 14 ? -9.258 -0.306 1.51 1 97.31 14 THR B C 1
ATOM 988 O O . THR B 1 14 ? -9.797 0.796 1.614 1 97.31 14 THR B O 1
ATOM 991 N N . SER B 1 15 ? -8.359 -0.77 2.357 1 95.62 15 SER B N 1
ATOM 992 C CA . SER B 1 15 ? -7.887 0.097 3.43 1 95.62 15 SER B CA 1
ATOM 993 C C . SER B 1 15 ? -7.277 1.379 2.875 1 95.62 15 SER B C 1
ATOM 995 O O . SER B 1 15 ? -7.574 2.475 3.355 1 95.62 15 SER B O 1
ATOM 997 N N . LEU B 1 16 ? -6.426 1.248 1.885 1 96.69 16 LEU B N 1
ATOM 998 C CA . LEU B 1 16 ? -5.797 2.404 1.255 1 96.69 16 LEU B CA 1
ATOM 999 C C . LEU B 1 16 ? -6.844 3.33 0.647 1 96.69 16 LEU B C 1
ATOM 1001 O O . LEU B 1 16 ? -6.746 4.551 0.77 1 96.69 16 LEU B O 1
ATOM 1005 N N . ARG B 1 17 ? -7.805 2.707 0.017 1 97.19 17 ARG B N 1
ATOM 1006 C CA . ARG B 1 17 ? -8.891 3.477 -0.579 1 97.19 17 ARG B CA 1
ATOM 1007 C C . ARG B 1 17 ? -9.648 4.266 0.483 1 97.19 17 ARG B C 1
ATOM 1009 O O . ARG B 1 17 ? -9.992 5.43 0.272 1 97.19 17 ARG B O 1
ATOM 1016 N N . ASP B 1 18 ? -9.922 3.664 1.599 1 97.19 18 ASP B N 1
ATOM 1017 C CA . ASP B 1 18 ? -10.633 4.316 2.691 1 97.19 18 ASP B CA 1
ATOM 1018 C C . ASP B 1 18 ? -9.836 5.5 3.236 1 97.19 18 ASP B C 1
ATOM 1020 O O . ASP B 1 18 ? -10.398 6.559 3.521 1 97.19 18 ASP B O 1
ATOM 1024 N N . TYR B 1 19 ? -8.57 5.289 3.393 1 96.12 19 TYR B N 1
ATOM 1025 C CA . TYR B 1 19 ? -7.715 6.383 3.842 1 96.12 19 TYR B CA 1
ATOM 1026 C C . TYR B 1 19 ? -7.719 7.527 2.834 1 96.12 19 TYR B C 1
ATOM 1028 O O . TYR B 1 19 ? -7.664 8.695 3.215 1 96.12 19 TYR B O 1
ATOM 1036 N N . ALA B 1 20 ? -7.707 7.188 1.533 1 96.88 20 ALA B N 1
ATOM 1037 C CA . ALA B 1 20 ? -7.762 8.195 0.474 1 96.88 20 ALA B CA 1
ATOM 1038 C C . ALA B 1 20 ? -9.078 8.961 0.515 1 96.88 20 ALA B C 1
ATOM 1040 O O . ALA B 1 20 ? -9.102 10.18 0.322 1 96.88 20 ALA B O 1
ATOM 1041 N N . GLU B 1 21 ? -10.133 8.242 0.782 1 97.25 21 GLU B N 1
ATOM 1042 C CA . GLU B 1 21 ? -11.445 8.875 0.882 1 97.25 21 GLU B CA 1
ATOM 1043 C C . GLU B 1 21 ? -11.516 9.797 2.098 1 97.25 21 GLU B C 1
ATOM 1045 O O . GLU B 1 21 ? -12.141 10.859 2.041 1 97.25 21 GLU B O 1
ATOM 1050 N N . LYS B 1 22 ? -10.969 9.344 3.207 1 94.88 22 LYS B N 1
ATOM 1051 C CA . LYS B 1 22 ? -10.898 10.195 4.395 1 94.88 22 LYS B CA 1
ATOM 1052 C C . LYS B 1 22 ? -10.203 11.516 4.09 1 94.88 22 LYS B C 1
ATOM 1054 O O . LYS B 1 22 ? -10.648 12.578 4.535 1 94.88 22 LYS B O 1
ATOM 1059 N N . TYR B 1 23 ? -9.125 11.414 3.363 1 93.88 23 TYR B N 1
ATOM 1060 C CA . TYR B 1 23 ? -8.438 12.625 2.943 1 93.88 23 TYR B CA 1
ATOM 1061 C C . TYR B 1 23 ? -9.352 13.508 2.105 1 93.88 23 TYR B C 1
ATOM 1063 O O . TYR B 1 23 ? -9.461 14.711 2.359 1 93.88 23 TYR B O 1
ATOM 1071 N N . ARG B 1 24 ? -9.938 12.922 1.093 1 94.62 24 ARG B N 1
ATOM 1072 C CA . ARG B 1 24 ? -10.789 13.672 0.168 1 94.62 24 ARG B CA 1
ATOM 1073 C C . ARG B 1 24 ? -11.906 14.383 0.912 1 94.62 24 ARG B C 1
ATOM 1075 O O . ARG B 1 24 ? -12.172 15.562 0.664 1 94.62 24 ARG B O 1
ATOM 1082 N N . THR B 1 25 ? -12.539 13.703 1.872 1 93.69 25 THR B N 1
ATOM 1083 C CA . THR B 1 25 ? -13.695 14.242 2.572 1 93.69 25 THR B CA 1
ATOM 1084 C C . THR B 1 25 ? -13.273 15.289 3.594 1 93.69 25 THR B C 1
ATOM 1086 O O . THR B 1 25 ? -14.055 16.172 3.943 1 93.69 25 THR B O 1
ATOM 1089 N N . ASN B 1 26 ? -12.039 15.273 4.066 1 89.31 26 ASN B N 1
ATOM 1090 C CA . ASN B 1 26 ? -11.57 16.203 5.086 1 89.31 26 ASN B CA 1
ATOM 1091 C C . ASN B 1 26 ? -10.719 17.312 4.48 1 89.31 26 ASN B C 1
ATOM 1093 O O . ASN B 1 26 ? -10.297 18.234 5.184 1 89.31 26 ASN B O 1
ATOM 1097 N N . ARG B 1 27 ? -10.508 17.234 3.201 1 88.44 27 ARG B N 1
ATOM 1098 C CA . ARG B 1 27 ? -9.578 18.141 2.533 1 88.44 27 ARG B CA 1
ATOM 1099 C C . ARG B 1 27 ? -9.969 19.594 2.779 1 88.44 27 ARG B C 1
ATOM 1101 O O . ARG B 1 27 ? -9.125 20.406 3.17 1 88.44 27 ARG B O 1
ATOM 1108 N N . LEU B 1 28 ? -11.172 19.906 2.646 1 83.12 28 LEU B N 1
ATOM 1109 C CA . LEU B 1 28 ? -11.617 21.281 2.811 1 83.12 28 LEU B CA 1
ATOM 1110 C C . LEU B 1 28 ? -11.477 21.734 4.262 1 83.12 28 LEU B C 1
ATOM 1112 O O . LEU B 1 28 ? -11.078 22.875 4.531 1 83.12 28 LEU B O 1
ATOM 1116 N N . THR B 1 29 ? -11.828 20.844 5.172 1 82.44 29 THR B N 1
ATOM 1117 C CA . THR B 1 29 ? -11.688 21.141 6.594 1 82.44 29 THR B CA 1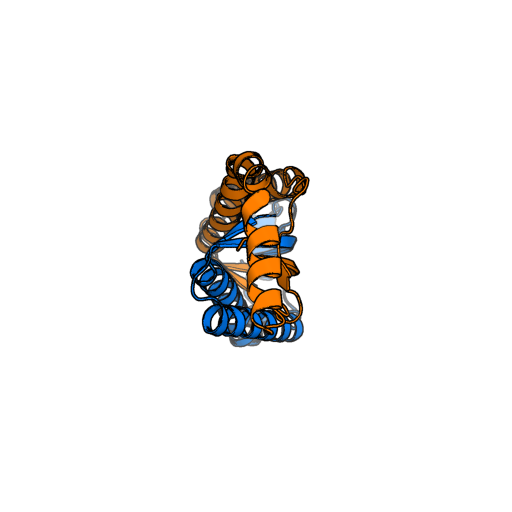
ATOM 1118 C C . THR B 1 29 ? -10.219 21.328 6.969 1 82.44 29 THR B C 1
ATOM 1120 O O . THR B 1 29 ? -9.883 22.203 7.762 1 82.44 29 THR B O 1
ATOM 1123 N N . LEU B 1 30 ? -9.414 20.609 6.379 1 79.62 30 LEU B N 1
ATOM 1124 C CA . LEU B 1 30 ? -7.98 20.688 6.633 1 79.62 30 LEU B CA 1
ATOM 1125 C C . LEU B 1 30 ? -7.398 22 6.098 1 79.62 30 LEU B C 1
ATOM 1127 O O . LEU B 1 30 ? -6.512 22.594 6.719 1 79.62 30 LEU B O 1
ATOM 1131 N N . GLU B 1 31 ? -7.848 22.359 5.027 1 80.19 31 GLU B N 1
ATOM 1132 C CA . GLU B 1 31 ? -7.41 23.625 4.438 1 80.19 31 GLU B CA 1
ATOM 1133 C C . GLU B 1 31 ? -7.875 24.812 5.27 1 80.19 31 GLU B C 1
ATOM 1135 O O . GLU B 1 31 ? -7.16 25.812 5.391 1 80.19 31 GLU B O 1
ATOM 1140 N N . ALA B 1 32 ? -8.969 24.578 5.754 1 74.5 32 ALA B N 1
ATOM 1141 C CA . ALA B 1 32 ? -9.539 25.688 6.512 1 74.5 32 ALA B CA 1
ATOM 1142 C C . ALA B 1 32 ? -8.828 25.844 7.855 1 74.5 32 ALA B C 1
ATOM 1144 O O . ALA B 1 32 ? -8.836 26.938 8.438 1 74.5 32 ALA B O 1
ATOM 1145 N N . VAL B 1 33 ? -8.047 24.656 8.266 1 61.25 33 VAL B N 1
ATOM 1146 C CA . VAL B 1 33 ? -7.363 24.734 9.555 1 61.25 33 VAL B CA 1
ATOM 1147 C C . VAL B 1 33 ? -6.074 25.547 9.406 1 61.25 33 VAL B C 1
ATOM 1149 O O . VAL B 1 33 ? -5.008 24.984 9.148 1 61.25 33 VAL B O 1
ATOM 1152 N N . GLU B 1 34 ? -5.902 26.656 8.766 1 57.31 34 GLU B N 1
ATOM 1153 C CA . GLU B 1 34 ? -4.789 27.531 8.43 1 57.31 34 GLU B CA 1
ATOM 1154 C C . GLU B 1 34 ? -4.105 28.062 9.68 1 57.31 34 GLU B C 1
ATOM 1156 O O . GLU B 1 34 ? -2.873 28.109 9.758 1 57.31 34 GLU B O 1
ATOM 1161 N N . GLU B 1 35 ? -4.777 28.812 10.398 1 56.12 35 GLU B N 1
ATOM 1162 C CA . GLU B 1 35 ? -4.285 29.859 11.289 1 56.12 35 GLU B CA 1
ATOM 1163 C C . GLU B 1 35 ? -3.473 29.266 12.438 1 56.12 35 GLU B C 1
ATOM 1165 O O . GLU B 1 35 ? -2.518 29.891 12.914 1 56.12 35 GLU B O 1
ATOM 1170 N N . ARG B 1 36 ? -3.537 28.031 12.68 1 58.41 36 ARG B N 1
ATOM 1171 C CA . ARG B 1 36 ? -3.004 27.562 13.953 1 58.41 36 ARG B CA 1
ATOM 1172 C C . ARG B 1 36 ? -1.513 27.266 13.844 1 58.41 36 ARG B C 1
ATOM 1174 O O . ARG B 1 36 ? -0.749 27.531 14.773 1 58.41 36 ARG B O 1
ATOM 1181 N N . TRP B 1 37 ? -1.042 26.844 12.695 1 60.22 37 TRP B N 1
ATOM 1182 C CA . TRP B 1 37 ? 0.363 26.453 12.602 1 60.22 37 TRP B CA 1
ATOM 1183 C C . TRP B 1 37 ? 1.266 27.688 12.633 1 60.22 37 TRP B C 1
ATOM 1185 O O . TRP B 1 37 ? 2.289 27.703 13.32 1 60.22 37 TRP B O 1
ATOM 1195 N N . LEU B 1 38 ? 0.832 28.625 11.75 1 61.03 38 LEU B N 1
ATOM 1196 C CA . LEU B 1 38 ? 1.645 29.828 11.758 1 61.03 38 LEU B CA 1
ATOM 1197 C C . LEU B 1 38 ? 1.76 30.406 13.164 1 61.03 38 LEU B C 1
ATOM 1199 O O . LEU B 1 38 ? 2.838 30.828 13.578 1 61.03 38 LEU B O 1
ATOM 1203 N N . LYS B 1 39 ? 0.719 30.328 13.82 1 63.16 39 LYS B N 1
ATOM 1204 C CA . LYS B 1 39 ? 0.736 30.844 15.188 1 63.16 39 LYS B CA 1
ATOM 1205 C C . LYS B 1 39 ? 1.604 29.969 16.094 1 63.16 39 LYS B C 1
ATOM 1207 O O . LYS B 1 39 ? 2.297 30.484 16.969 1 63.16 39 LYS B O 1
ATOM 1212 N N . PHE B 1 40 ? 1.66 28.719 15.789 1 63.38 40 PHE B N 1
ATOM 1213 C CA . PHE B 1 40 ? 2.477 27.812 16.578 1 63.38 40 PHE B CA 1
ATOM 1214 C C . PHE B 1 40 ? 3.957 28.016 16.281 1 63.38 40 PHE B C 1
ATOM 1216 O O . PHE B 1 40 ? 4.785 28 17.188 1 63.38 40 PHE B O 1
ATOM 1223 N N . GLN B 1 41 ? 4.289 28.141 15.023 1 66 41 GLN B N 1
ATOM 1224 C CA . GLN B 1 41 ? 5.668 28.406 14.633 1 66 41 GLN B CA 1
ATOM 1225 C C . GLN B 1 41 ? 6.176 29.703 15.258 1 66 41 GLN B C 1
ATOM 1227 O O . GLN B 1 41 ? 7.316 29.766 15.727 1 66 41 GLN B O 1
ATOM 1232 N N . GLU B 1 42 ? 5.293 30.641 15.148 1 68.44 42 GLU B N 1
ATOM 1233 C CA . GLU B 1 42 ? 5.652 31.922 15.758 1 68.44 42 GLU B CA 1
ATOM 1234 C C . GLU B 1 42 ? 5.867 31.781 17.266 1 68.44 42 GLU B C 1
ATOM 1236 O O . GLU B 1 42 ? 6.812 32.344 17.812 1 68.44 42 GLU B O 1
ATOM 1241 N N . LEU B 1 43 ? 4.984 30.953 17.844 1 65.88 43 LEU B N 1
ATOM 1242 C CA . LEU B 1 43 ? 5.098 30.719 19.281 1 65.88 43 LEU B CA 1
ATOM 1243 C C . LEU B 1 43 ? 6.359 29.922 19.609 1 65.88 43 LEU B C 1
ATOM 1245 O O . LEU B 1 43 ? 7.082 30.25 20.547 1 65.88 43 LEU B O 1
ATOM 1249 N N . ALA B 1 44 ? 6.637 28.906 18.844 1 67.5 44 ALA B N 1
ATOM 1250 C CA . ALA B 1 44 ? 7.84 28.094 19.047 1 67.5 44 ALA B CA 1
ATOM 1251 C C . ALA B 1 44 ? 9.102 28.938 18.844 1 67.5 44 ALA B C 1
ATOM 1253 O O . ALA B 1 44 ? 10.039 28.859 19.641 1 67.5 44 ALA B O 1
ATOM 1254 N N . PHE B 1 45 ? 9.078 29.703 17.734 1 72.81 45 PHE B N 1
ATOM 1255 C CA . PHE B 1 45 ? 10.211 30.578 17.453 1 72.81 45 PHE B CA 1
ATOM 1256 C C . PHE B 1 45 ? 10.43 31.578 18.578 1 72.81 45 PHE B C 1
ATOM 1258 O O . PHE B 1 45 ? 11.562 31.875 18.953 1 72.81 45 PHE B O 1
ATOM 1265 N N . ALA B 1 46 ? 9.352 32 19.156 1 73.19 46 ALA B N 1
ATOM 1266 C CA . ALA B 1 46 ? 9.43 32.938 20.281 1 73.19 46 ALA B CA 1
ATOM 1267 C C . ALA B 1 46 ? 10.086 32.281 21.5 1 73.19 46 ALA B C 1
ATOM 1269 O O . ALA B 1 46 ? 10.742 32.969 22.281 1 73.19 46 ALA B O 1
ATOM 1270 N N . PHE B 1 47 ? 9.961 31 21.531 1 75.44 47 PHE B N 1
ATOM 1271 C CA . PHE B 1 47 ? 10.562 30.281 22.641 1 75.44 47 PHE B CA 1
ATOM 1272 C C . PHE B 1 47 ? 11.914 29.703 22.25 1 75.44 47 PHE B C 1
ATOM 1274 O O . PHE B 1 47 ? 12.523 28.953 23.016 1 75.44 47 PHE B O 1
ATOM 1281 N N . GLY B 1 48 ? 12.367 30 21.047 1 68.75 48 GLY B N 1
ATOM 1282 C CA . GLY B 1 48 ? 13.688 29.594 20.609 1 68.75 48 GLY B CA 1
ATOM 1283 C C . GLY B 1 48 ? 13.719 28.172 20.047 1 68.75 48 GLY B C 1
ATOM 1284 O O . GLY B 1 48 ? 14.773 27.531 20.047 1 68.75 48 GLY B O 1
ATOM 1285 N N . ILE B 1 49 ? 12.586 27.719 19.969 1 64.12 49 ILE B N 1
ATOM 1286 C CA . ILE B 1 49 ? 12.523 26.344 19.469 1 64.12 49 ILE B CA 1
ATOM 1287 C C . ILE B 1 49 ? 12.312 26.359 17.953 1 64.12 49 ILE B C 1
ATOM 1289 O O . ILE B 1 49 ? 11.414 27.031 17.453 1 64.12 49 ILE B O 1
ATOM 1293 N N . GLU B 1 50 ? 13.367 25.922 17.219 1 62.38 50 GLU B N 1
ATOM 1294 C CA . GLU B 1 50 ? 13.188 25.703 15.789 1 62.38 50 GLU B CA 1
ATOM 1295 C C . GLU B 1 50 ? 12.516 24.359 15.508 1 62.38 50 GLU B C 1
ATOM 1297 O O . GLU B 1 50 ? 13.039 23.312 15.891 1 62.38 50 GLU B O 1
ATOM 1302 N N . LEU B 1 51 ? 11.289 24.547 15.094 1 60.06 51 LEU B N 1
ATOM 1303 C CA . LEU B 1 51 ? 10.57 23.328 14.742 1 60.06 51 LEU B CA 1
ATOM 1304 C C . LEU B 1 51 ? 10.992 22.812 13.367 1 60.06 51 LEU B C 1
ATOM 1306 O O . LEU B 1 51 ? 10.773 23.5 12.359 1 60.06 51 LEU B O 1
ATOM 1310 N N . LYS B 1 52 ? 12.016 21.969 13.391 1 65.19 52 LYS B N 1
ATOM 1311 C CA . LYS B 1 52 ? 12.406 21.375 12.117 1 65.19 52 LYS B CA 1
ATOM 1312 C C . LYS B 1 52 ? 11.766 20 11.938 1 65.19 52 LYS B C 1
ATOM 1314 O O . LYS B 1 52 ? 11.953 19.109 12.773 1 65.19 52 LYS B O 1
ATOM 1319 N N . PRO B 1 53 ? 11 20.016 10.891 1 68.44 53 PRO B N 1
ATOM 1320 C CA . PRO B 1 53 ? 10.398 18.703 10.656 1 68.44 53 PRO B CA 1
ATOM 1321 C C . PRO B 1 53 ? 11.422 17.641 10.289 1 68.44 53 PRO B C 1
ATOM 1323 O O . PRO B 1 53 ? 12.516 17.969 9.82 1 68.44 53 PRO B O 1
ATOM 1326 N N . ALA B 1 54 ? 11.172 16.391 10.695 1 64.31 54 ALA B N 1
ATOM 1327 C CA . ALA B 1 54 ? 12.008 15.266 10.289 1 64.31 54 ALA B CA 1
ATOM 1328 C C . ALA B 1 54 ? 12.094 15.172 8.766 1 64.31 54 ALA B C 1
ATOM 1330 O O . ALA B 1 54 ? 11.32 15.812 8.055 1 64.31 54 ALA B O 1
ATOM 1331 N N . GLU B 1 55 ? 13.203 14.477 8.258 1 62.31 55 GLU B N 1
ATOM 1332 C CA . GLU B 1 55 ? 13.375 14.281 6.824 1 62.31 55 GLU B CA 1
ATOM 1333 C C . GLU B 1 55 ? 12.117 13.688 6.195 1 62.31 55 GLU B C 1
ATOM 1335 O O . GLU B 1 55 ? 11.547 12.727 6.719 1 62.31 55 GLU B O 1
ATOM 1340 N N . GLY B 1 56 ? 11.656 14.336 5.152 1 64.94 56 GLY B N 1
ATOM 1341 C CA . GLY B 1 56 ? 10.492 13.844 4.438 1 64.94 56 GLY B CA 1
ATOM 1342 C C . GLY B 1 56 ? 9.18 14.281 5.059 1 64.94 56 GLY B C 1
ATOM 1343 O O . GLY B 1 56 ? 8.109 13.836 4.645 1 64.94 56 GLY B O 1
ATOM 1344 N N . VAL B 1 57 ? 9.328 15.117 6.125 1 73.31 57 VAL B N 1
ATOM 1345 C CA . VAL B 1 57 ? 8.133 15.602 6.812 1 73.31 57 VAL B CA 1
ATOM 1346 C C . VAL B 1 57 ? 7.965 17.094 6.562 1 73.31 57 VAL B C 1
ATOM 1348 O O . VAL B 1 57 ? 8.945 17.859 6.57 1 73.31 57 VAL B O 1
ATOM 1351 N N . GLU B 1 58 ? 6.824 17.438 6.109 1 75.31 58 GLU B N 1
ATOM 1352 C CA . GLU B 1 58 ? 6.484 18.844 5.949 1 75.31 58 GLU B CA 1
ATOM 1353 C C . GLU B 1 58 ? 5.328 19.25 6.863 1 75.31 58 GLU B C 1
ATOM 1355 O O . GLU B 1 58 ? 4.414 18.453 7.098 1 75.31 58 GLU B O 1
ATOM 1360 N N . PHE B 1 59 ? 5.508 20.391 7.438 1 75.25 59 PHE B N 1
ATOM 1361 C CA . PHE B 1 59 ? 4.387 20.938 8.203 1 75.25 59 PHE B CA 1
ATOM 1362 C C . PHE B 1 59 ? 3.416 21.672 7.289 1 75.25 59 PHE B C 1
ATOM 1364 O O . PHE B 1 59 ? 3.836 22.391 6.379 1 75.25 59 PHE B O 1
ATOM 1371 N N . TYR B 1 60 ? 2.182 21.312 7.527 1 73.69 60 TYR B N 1
ATOM 1372 C CA . TYR B 1 60 ? 1.181 22.031 6.75 1 73.69 60 TYR B CA 1
ATOM 1373 C C . TYR B 1 60 ? 1.055 23.469 7.227 1 73.69 60 TYR B C 1
ATOM 1375 O O . TYR B 1 60 ? 0.787 23.719 8.406 1 73.69 60 TYR B O 1
ATOM 1383 N N . ALA B 1 61 ? 1.455 24.406 6.344 1 70.19 61 ALA B N 1
ATOM 1384 C CA . ALA B 1 61 ? 1.474 25.812 6.715 1 70.19 61 ALA B CA 1
ATOM 1385 C C . ALA B 1 61 ? 0.313 26.562 6.07 1 70.19 61 ALA B C 1
ATOM 1387 O O . ALA B 1 61 ? 0.394 27.781 5.848 1 7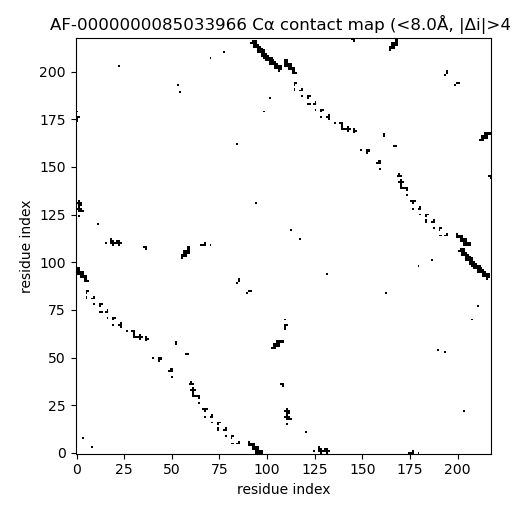0.19 61 ALA B O 1
ATOM 1388 N N . GLY B 1 62 ? -0.689 25.859 5.73 1 70.19 62 GLY B N 1
ATOM 1389 C CA . GLY B 1 62 ? -1.813 26.531 5.105 1 70.19 62 GLY B CA 1
ATOM 1390 C C . GLY B 1 62 ? -1.778 26.484 3.59 1 70.19 62 GLY B C 1
ATOM 1391 O O . GLY B 1 62 ? -0.776 26.062 3.002 1 70.19 62 GLY B O 1
ATOM 1392 N N . GLY B 1 63 ? -2.975 26.703 2.924 1 73.75 63 GLY B N 1
ATOM 1393 C CA . GLY B 1 63 ? -3.104 26.672 1.476 1 73.75 63 GLY B CA 1
ATOM 1394 C C . GLY B 1 63 ? -3.887 25.469 0.975 1 73.75 63 GLY B C 1
ATOM 1395 O O . GLY B 1 63 ? -4.395 24.688 1.771 1 73.75 63 GLY B O 1
ATOM 1396 N N . PRO B 1 64 ? -3.914 25.484 -0.35 1 82.25 64 PRO B N 1
ATOM 1397 C CA . PRO B 1 64 ? -4.711 24.391 -0.929 1 82.25 64 PRO B CA 1
ATOM 1398 C C . PRO B 1 64 ? -4.02 23.047 -0.839 1 82.25 64 PRO B C 1
ATOM 1400 O O . PRO B 1 64 ? -2.797 22.953 -0.976 1 82.25 64 PRO B O 1
ATOM 1403 N N . LEU B 1 65 ? -4.781 22.078 -0.491 1 86.19 65 LEU B N 1
ATOM 1404 C CA . LEU B 1 65 ? -4.289 20.703 -0.456 1 86.19 65 LEU B CA 1
ATOM 1405 C C . LEU B 1 65 ? -4.504 20.016 -1.8 1 86.19 65 LEU B C 1
ATOM 1407 O O . LEU B 1 65 ? -5.48 20.297 -2.496 1 86.19 65 LEU B O 1
ATOM 1411 N N . PRO B 1 66 ? -3.559 19.141 -2.184 1 88.12 66 PRO B N 1
ATOM 1412 C CA . PRO B 1 66 ? -3.658 18.453 -3.479 1 88.12 66 PRO B CA 1
ATOM 1413 C C . PRO B 1 66 ? -4.902 17.578 -3.59 1 88.12 66 PRO B C 1
ATOM 1415 O O . PRO B 1 66 ? -5.379 17.047 -2.582 1 88.12 66 PRO B O 1
ATOM 1418 N N . ASP B 1 67 ? -5.359 17.469 -4.836 1 92.12 67 ASP B N 1
ATOM 1419 C CA . ASP B 1 67 ? -6.438 16.531 -5.145 1 92.12 67 ASP B CA 1
ATOM 1420 C C . ASP B 1 67 ? -5.922 15.094 -5.219 1 92.12 67 ASP B C 1
ATOM 1422 O O . ASP B 1 67 ? -4.758 14.867 -5.543 1 92.12 67 ASP B O 1
ATOM 1426 N N . ASN B 1 68 ? -6.805 14.172 -4.742 1 94.5 68 ASN B N 1
ATOM 1427 C CA . ASN B 1 68 ? -6.371 12.773 -4.773 1 94.5 68 ASN B CA 1
ATOM 1428 C C . ASN B 1 68 ? -7.34 11.906 -5.566 1 94.5 68 ASN B C 1
ATOM 1430 O O . ASN B 1 68 ? -7.414 10.695 -5.355 1 94.5 68 ASN B O 1
ATOM 1434 N N . ALA B 1 69 ? -8.094 12.484 -6.43 1 94.12 69 ALA B N 1
ATOM 1435 C CA . ALA B 1 69 ? -9.109 11.773 -7.215 1 94.12 69 ALA B CA 1
ATOM 1436 C C . ALA B 1 69 ? -8.469 10.688 -8.078 1 94.12 69 ALA B C 1
ATOM 1438 O O . ALA B 1 69 ? -9.039 9.609 -8.242 1 94.12 69 ALA B O 1
ATOM 1439 N N . ASP B 1 70 ? -7.32 10.977 -8.625 1 93.88 70 ASP B N 1
ATOM 1440 C CA . ASP B 1 70 ? -6.641 10.008 -9.477 1 93.88 70 ASP B CA 1
ATOM 1441 C C . ASP B 1 70 ? -6.242 8.766 -8.688 1 93.88 70 ASP B C 1
ATOM 1443 O O . ASP B 1 70 ? -6.363 7.645 -9.188 1 93.88 70 ASP B O 1
ATOM 1447 N N . LEU B 1 71 ? -5.773 8.969 -7.52 1 94.81 71 LEU B N 1
ATOM 1448 C CA . LEU B 1 71 ? -5.422 7.84 -6.664 1 94.81 71 LEU B CA 1
ATOM 1449 C C . LEU B 1 71 ? -6.652 6.988 -6.359 1 94.81 71 LEU B C 1
ATOM 1451 O O . LEU B 1 71 ? -6.594 5.758 -6.438 1 94.81 71 LEU B O 1
ATOM 1455 N N . ILE B 1 72 ? -7.754 7.609 -6.047 1 96.69 72 ILE B N 1
ATOM 1456 C CA . ILE B 1 72 ? -8.984 6.91 -5.695 1 96.69 72 ILE B CA 1
ATOM 1457 C C . ILE B 1 72 ? -9.469 6.086 -6.887 1 96.69 72 ILE B C 1
ATOM 1459 O O . ILE B 1 72 ? -9.828 4.914 -6.738 1 96.69 72 ILE B O 1
ATOM 1463 N N . ARG B 1 73 ? -9.414 6.711 -8.047 1 96.25 73 ARG B N 1
ATOM 1464 C CA . ARG B 1 73 ? -9.852 6.008 -9.25 1 96.25 73 ARG B CA 1
ATOM 1465 C C . ARG B 1 73 ? -8.969 4.789 -9.516 1 96.25 73 ARG B C 1
ATOM 1467 O O . ARG B 1 73 ? -9.477 3.719 -9.867 1 96.25 73 ARG B O 1
ATOM 1474 N N . ARG B 1 74 ? -7.715 4.934 -9.375 1 94.38 74 ARG B N 1
ATOM 1475 C CA . ARG B 1 74 ? -6.781 3.834 -9.586 1 94.38 74 ARG B CA 1
ATOM 1476 C C . ARG B 1 74 ? -7.035 2.707 -8.586 1 94.38 74 ARG B C 1
ATOM 1478 O O . ARG B 1 74 ? -7.035 1.531 -8.961 1 94.38 74 ARG B O 1
ATOM 1485 N N . LEU B 1 75 ? -7.242 3.043 -7.324 1 96.5 75 LEU B N 1
ATOM 1486 C CA . LEU B 1 75 ? -7.516 2.049 -6.289 1 96.5 75 LEU B CA 1
ATOM 1487 C C . LEU B 1 75 ? -8.812 1.303 -6.578 1 96.5 75 LEU B C 1
ATOM 1489 O O . LEU B 1 75 ? -8.875 0.078 -6.445 1 96.5 75 LEU B O 1
ATOM 1493 N N . ASP B 1 76 ? -9.773 2.07 -7.031 1 96.12 76 ASP B N 1
ATOM 1494 C CA . ASP B 1 76 ? -11.047 1.453 -7.387 1 96.12 76 ASP B CA 1
ATOM 1495 C C . ASP B 1 76 ? -10.875 0.426 -8.5 1 96.12 76 ASP B C 1
ATOM 1497 O O . ASP B 1 76 ? -11.445 -0.661 -8.453 1 96.12 76 ASP B O 1
ATOM 1501 N N . ARG B 1 77 ? -10.117 0.803 -9.461 1 93.31 77 ARG B N 1
ATOM 1502 C CA . ARG B 1 77 ? -9.859 -0.099 -10.578 1 93.31 77 ARG B CA 1
ATOM 1503 C C . ARG B 1 77 ? -9.117 -1.349 -10.117 1 93.31 77 ARG B C 1
ATOM 1505 O O . ARG B 1 77 ? -9.461 -2.463 -10.508 1 93.31 77 ARG B O 1
ATOM 1512 N N . MET B 1 78 ? -8.164 -1.185 -9.297 1 93 78 MET B N 1
ATOM 1513 C CA . MET B 1 78 ? -7.395 -2.316 -8.797 1 93 78 MET B CA 1
ATOM 1514 C C . MET B 1 78 ? -8.273 -3.25 -7.973 1 93 78 MET B C 1
ATOM 1516 O O . MET B 1 78 ? -8.195 -4.473 -8.117 1 93 78 MET B O 1
ATOM 1520 N N . ILE B 1 79 ? -9.078 -2.691 -7.113 1 95.88 79 ILE B N 1
ATOM 1521 C CA . ILE B 1 79 ? -9.977 -3.48 -6.27 1 95.88 79 ILE B CA 1
ATOM 1522 C C . ILE B 1 79 ? -10.93 -4.285 -7.148 1 95.88 79 ILE B C 1
ATOM 1524 O O . ILE B 1 79 ? -11.164 -5.469 -6.898 1 95.88 79 ILE B O 1
ATOM 1528 N N . SER B 1 80 ? -11.438 -3.594 -8.18 1 93.38 80 SER B N 1
ATOM 1529 C CA . SER B 1 80 ? -12.344 -4.266 -9.102 1 93.38 80 SER B CA 1
ATOM 1530 C C . SER B 1 80 ? -11.672 -5.449 -9.781 1 93.38 80 SER B C 1
ATOM 1532 O O . SER B 1 80 ? -12.266 -6.52 -9.914 1 93.38 80 SER B O 1
ATOM 1534 N N . ILE B 1 81 ? -10.484 -5.277 -10.164 1 90.44 81 ILE B N 1
ATOM 1535 C CA . ILE B 1 81 ? -9.727 -6.336 -10.812 1 90.44 81 ILE B CA 1
ATOM 1536 C C . ILE B 1 81 ? -9.508 -7.488 -9.836 1 90.44 81 ILE B C 1
ATOM 1538 O O . ILE B 1 81 ? -9.688 -8.656 -10.195 1 90.44 81 ILE B O 1
ATOM 1542 N N . VAL B 1 82 ? -9.164 -7.184 -8.625 1 92.06 82 VAL B N 1
ATOM 1543 C CA . VAL B 1 82 ? -8.922 -8.203 -7.613 1 92.06 82 VAL B CA 1
ATOM 1544 C C . VAL B 1 82 ? -10.203 -8.984 -7.34 1 92.06 82 VAL B C 1
ATOM 1546 O O . VAL B 1 82 ? -10.18 -10.211 -7.234 1 92.06 82 VAL B O 1
ATOM 1549 N N . LYS B 1 83 ? -11.289 -8.305 -7.23 1 92.94 83 LYS B N 1
ATOM 1550 C CA . LYS B 1 83 ? -12.578 -8.961 -7.012 1 92.94 83 LYS B CA 1
ATOM 1551 C C . LYS B 1 83 ? -12.914 -9.906 -8.156 1 92.94 83 LYS B C 1
ATOM 1553 O O . LYS B 1 83 ? -13.391 -11.016 -7.926 1 92.94 83 LYS B O 1
ATOM 1558 N N . LYS B 1 84 ? -12.633 -9.445 -9.32 1 88.5 84 LYS B N 1
ATOM 1559 C CA . LYS B 1 84 ? -12.883 -10.289 -10.484 1 88.5 84 LYS B CA 1
ATOM 1560 C C . LYS B 1 84 ? -12 -11.539 -10.453 1 88.5 84 LYS B C 1
ATOM 1562 O O . LYS B 1 84 ? -12.461 -12.641 -10.742 1 88.5 84 LYS B O 1
ATOM 1567 N N . MET B 1 85 ? -10.797 -11.367 -10.133 1 85.38 85 MET B N 1
ATOM 1568 C CA . MET B 1 85 ? -9.883 -12.5 -10.008 1 85.38 85 MET B CA 1
ATOM 1569 C C . MET B 1 85 ? -10.391 -13.492 -8.969 1 85.38 85 MET B C 1
ATOM 1571 O O . MET B 1 85 ? -10.336 -14.711 -9.18 1 85.38 85 MET B O 1
ATOM 1575 N N . LYS B 1 86 ? -10.836 -12.977 -7.879 1 89.31 86 LYS B N 1
ATOM 1576 C CA . LYS B 1 86 ? -11.344 -13.82 -6.801 1 89.31 86 LYS B CA 1
ATOM 1577 C C . LYS B 1 86 ? -12.57 -14.609 -7.25 1 89.31 86 LYS B C 1
ATOM 1579 O O . LYS B 1 86 ? -12.734 -15.773 -6.871 1 89.31 86 LYS B O 1
ATOM 1584 N N . GLU B 1 87 ? -13.352 -13.961 -8.016 1 86.62 87 GLU B N 1
ATOM 1585 C CA . GLU B 1 87 ? -14.547 -14.625 -8.547 1 86.62 87 GLU B CA 1
ATOM 1586 C C . GLU B 1 87 ? -14.172 -15.766 -9.477 1 86.62 87 GLU B C 1
ATOM 1588 O O . GLU B 1 87 ? -14.82 -16.812 -9.469 1 86.62 87 GLU B O 1
ATOM 1593 N N . VAL B 1 88 ? -13.117 -15.516 -10.195 1 79.81 88 VAL B N 1
ATOM 1594 C CA . VAL B 1 88 ? 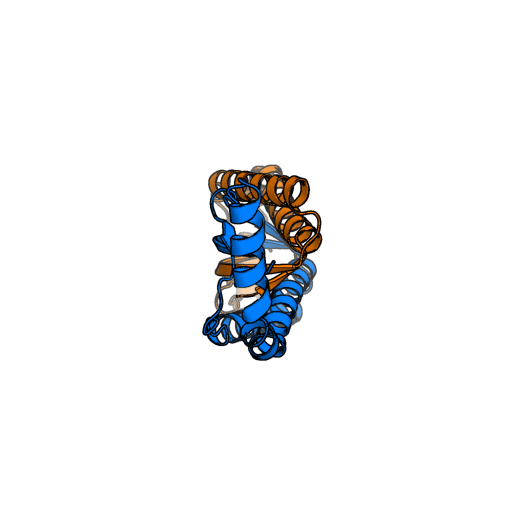-12.742 -16.469 -11.227 1 79.81 88 VAL B CA 1
ATOM 1595 C C . VAL B 1 88 ? -11.891 -17.578 -10.617 1 79.81 88 VAL B C 1
ATOM 1597 O O . VAL B 1 88 ? -12.094 -18.766 -10.906 1 79.81 88 VAL B O 1
ATOM 1600 N N . TYR B 1 89 ? -11 -17.25 -9.766 1 80.31 89 TYR B N 1
ATOM 1601 C CA . TYR B 1 89 ? -9.977 -18.188 -9.336 1 80.31 89 TYR B CA 1
ATOM 1602 C C . TYR B 1 89 ? -10.172 -18.578 -7.875 1 80.31 89 TYR B C 1
ATOM 1604 O O . TYR B 1 89 ? -9.516 -19.5 -7.379 1 80.31 89 TYR B O 1
ATOM 1612 N N . GLY B 1 90 ? -11.109 -17.984 -7.188 1 85.56 90 GLY B N 1
ATOM 1613 C CA . GLY B 1 90 ? -11.195 -18.156 -5.746 1 85.56 90 GLY B CA 1
ATOM 1614 C C . GLY B 1 90 ? -10.148 -17.359 -4.988 1 85.56 90 GLY B C 1
ATOM 1615 O O . GLY B 1 90 ? -9.484 -16.484 -5.559 1 85.56 90 GLY B O 1
ATOM 1616 N N . ASP B 1 91 ? -10.023 -17.516 -3.713 1 90.06 91 ASP B N 1
ATOM 1617 C CA . ASP B 1 91 ? -9.078 -16.781 -2.871 1 90.06 91 ASP B CA 1
ATOM 1618 C C . ASP B 1 91 ? -7.699 -17.438 -2.895 1 90.06 91 ASP B C 1
ATOM 1620 O O . ASP B 1 91 ? -7.215 -17.906 -1.864 1 90.06 91 ASP B O 1
ATOM 1624 N N . VAL B 1 92 ? -7.094 -17.375 -4.07 1 87.94 92 VAL B N 1
ATOM 1625 C CA . VAL B 1 92 ? -5.797 -18.016 -4.281 1 87.94 92 VAL B CA 1
ATOM 1626 C C . VAL B 1 92 ? -4.68 -17.078 -3.83 1 87.94 92 VAL B C 1
ATOM 1628 O O . VAL B 1 92 ? -4.898 -15.867 -3.668 1 87.94 92 VAL B O 1
ATOM 1631 N N . LYS B 1 93 ? -3.52 -17.75 -3.611 1 89.44 93 LYS B N 1
ATOM 1632 C CA . LYS B 1 93 ? -2.32 -16.969 -3.352 1 89.44 93 LYS B CA 1
ATOM 1633 C C . LYS B 1 93 ? -1.715 -16.438 -4.652 1 89.44 93 LYS B C 1
ATOM 1635 O O . LYS B 1 93 ? -1.646 -17.172 -5.645 1 89.44 93 LYS B O 1
ATOM 1640 N N . VAL B 1 94 ? -1.364 -15.172 -4.613 1 90.62 94 VAL B N 1
ATOM 1641 C CA . VAL B 1 94 ? -0.805 -14.547 -5.809 1 90.62 94 VAL B CA 1
ATOM 1642 C C . VAL B 1 94 ? 0.489 -13.82 -5.453 1 90.62 94 VAL B C 1
ATOM 1644 O O . VAL B 1 94 ? 0.671 -13.383 -4.312 1 90.62 94 VAL B O 1
ATOM 1647 N N . MET B 1 95 ? 1.349 -13.805 -6.41 1 91.94 95 MET B N 1
ATOM 1648 C CA . MET B 1 95 ? 2.52 -12.938 -6.367 1 91.94 95 MET B CA 1
ATOM 1649 C C . MET B 1 95 ? 2.238 -11.609 -7.07 1 91.94 95 MET B C 1
ATOM 1651 O O . MET B 1 95 ? 1.798 -11.594 -8.219 1 91.94 95 MET B O 1
ATOM 1655 N N . VAL B 1 96 ? 2.465 -10.516 -6.363 1 92.69 96 VAL B N 1
ATOM 1656 C CA . VAL B 1 96 ? 2.109 -9.203 -6.902 1 92.69 96 VAL B CA 1
ATOM 1657 C C . VAL B 1 96 ? 3.354 -8.328 -6.984 1 92.69 96 VAL B C 1
ATOM 1659 O O . VAL B 1 96 ? 4.07 -8.156 -5.992 1 92.69 96 VAL B O 1
ATOM 1662 N N . ASP B 1 97 ? 3.607 -7.887 -8.219 1 92.12 97 ASP B N 1
ATOM 1663 C CA . ASP B 1 97 ? 4.621 -6.852 -8.391 1 92.12 97 ASP B CA 1
ATOM 1664 C C . ASP B 1 97 ? 4.055 -5.469 -8.086 1 92.12 97 ASP B C 1
ATOM 1666 O O . ASP B 1 97 ? 3.346 -4.887 -8.906 1 92.12 97 ASP B O 1
ATOM 1670 N N . LEU B 1 98 ? 4.398 -5.07 -6.879 1 91 98 LEU B N 1
ATOM 1671 C CA . LEU B 1 98 ? 3.846 -3.811 -6.398 1 91 98 LEU B CA 1
ATOM 1672 C C . LEU B 1 98 ? 4.953 -2.801 -6.121 1 91 98 LEU B C 1
ATOM 1674 O O . LEU B 1 98 ? 6.016 -3.164 -5.605 1 91 98 LEU B O 1
ATOM 1678 N N . ASP B 1 99 ? 4.664 -1.576 -6.59 1 88.19 99 ASP B N 1
ATOM 1679 C CA . ASP B 1 99 ? 5.531 -0.452 -6.254 1 88.19 99 ASP B CA 1
ATOM 1680 C C . ASP B 1 99 ? 4.805 0.557 -5.367 1 88.19 99 ASP B C 1
ATOM 1682 O O . ASP B 1 99 ? 3.654 0.908 -5.633 1 88.19 99 ASP B O 1
ATOM 1686 N N . LEU B 1 100 ? 5.473 0.836 -4.246 1 90.75 100 LEU B N 1
ATOM 1687 C CA . LEU B 1 100 ? 4.941 1.823 -3.312 1 90.75 100 LEU B CA 1
ATOM 1688 C C . LEU B 1 100 ? 5.957 2.932 -3.055 1 90.75 100 LEU B C 1
ATOM 1690 O O . LEU B 1 100 ? 7.113 2.654 -2.727 1 90.75 100 LEU B O 1
ATOM 1694 N N . VAL B 1 101 ? 5.531 4.133 -3.27 1 89.12 101 VAL B N 1
ATOM 1695 C CA . VAL B 1 101 ? 6.406 5.273 -3.029 1 89.12 101 VAL B CA 1
ATOM 1696 C C . VAL B 1 101 ? 5.672 6.32 -2.191 1 89.12 101 VAL B C 1
ATOM 1698 O O . VAL B 1 101 ? 4.555 6.715 -2.523 1 89.12 101 VAL B O 1
ATOM 1701 N N . ILE B 1 102 ? 6.281 6.629 -1.073 1 90.44 102 ILE B N 1
ATOM 1702 C CA . ILE B 1 102 ? 5.812 7.781 -0.311 1 90.44 102 ILE B CA 1
ATOM 1703 C C . ILE B 1 102 ? 6.609 9.023 -0.714 1 90.44 102 ILE B C 1
ATOM 1705 O O . ILE B 1 102 ? 7.805 9.125 -0.429 1 90.44 102 ILE B O 1
ATOM 1709 N N . LYS B 1 103 ? 5.98 9.938 -1.302 1 86.5 103 LY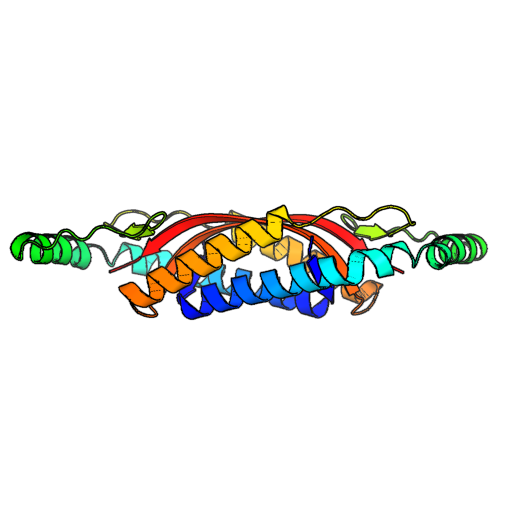S B N 1
ATOM 1710 C CA . LYS B 1 103 ? 6.645 11.141 -1.798 1 86.5 103 LYS B CA 1
ATOM 1711 C C . LYS B 1 103 ? 6.793 12.188 -0.693 1 86.5 103 LYS B C 1
ATOM 1713 O O . LYS B 1 103 ? 7.832 12.844 -0.59 1 86.5 103 LYS B O 1
ATOM 1718 N N . ARG B 1 104 ? 5.762 12.336 0.094 1 86.25 104 ARG B N 1
ATOM 1719 C CA . ARG B 1 104 ? 5.773 13.352 1.145 1 86.25 104 ARG B CA 1
ATOM 1720 C C . ARG B 1 104 ? 4.781 13.008 2.25 1 86.25 104 ARG B C 1
ATOM 1722 O O . ARG B 1 104 ? 3.756 12.367 1.994 1 86.25 104 ARG B O 1
ATOM 1729 N N . THR B 1 105 ? 5.152 13.398 3.449 1 87.44 105 THR B N 1
ATOM 1730 C CA . THR B 1 105 ? 4.293 13.32 4.629 1 87.44 105 THR B CA 1
ATOM 1731 C C . THR B 1 105 ? 4.086 14.703 5.234 1 87.44 105 THR B C 1
ATOM 1733 O O . THR B 1 105 ? 5.051 15.422 5.504 1 87.44 105 THR B O 1
ATOM 1736 N N . ILE B 1 106 ? 2.889 15 5.324 1 83.62 106 ILE B N 1
ATOM 1737 C CA . ILE B 1 106 ? 2.551 16.328 5.836 1 83.62 106 ILE B CA 1
ATOM 1738 C C . ILE B 1 106 ? 1.877 16.188 7.199 1 83.62 106 ILE B C 1
ATOM 1740 O O . ILE B 1 106 ? 0.902 15.453 7.352 1 83.62 106 ILE B O 1
ATOM 1744 N N . ILE B 1 107 ? 2.428 16.875 8.141 1 78.62 107 ILE B N 1
ATOM 1745 C CA . ILE B 1 107 ? 1.851 16.891 9.484 1 78.62 107 ILE B CA 1
ATOM 1746 C C . ILE B 1 107 ? 1.125 18.219 9.711 1 78.62 107 ILE B C 1
ATOM 1748 O O . ILE B 1 107 ? 1.688 19.297 9.484 1 78.62 107 ILE B O 1
ATOM 1752 N N . LYS B 1 108 ? -0.138 17.906 10.016 1 73 108 LYS B N 1
ATOM 1753 C CA . LYS B 1 108 ? -0.865 19.109 10.406 1 73 108 LYS B CA 1
ATOM 1754 C C . LYS B 1 108 ? -0.731 19.375 11.906 1 73 108 LYS B C 1
ATOM 1756 O O . LYS B 1 108 ? -1.062 18.5 12.719 1 73 108 LYS B O 1
ATOM 1761 N N . ILE B 1 109 ? -0.018 20.297 12.289 1 60.66 109 ILE B N 1
ATOM 1762 C CA . ILE B 1 109 ? 0.072 20.703 13.688 1 60.66 109 ILE B CA 1
ATOM 1763 C C . ILE B 1 109 ? -0.869 21.875 13.945 1 60.66 109 ILE B C 1
ATOM 1765 O O . ILE B 1 109 ? -0.978 22.797 13.117 1 60.66 109 ILE B O 1
#

Radius of gyration: 21.18 Å; Cα contacts (8 Å, |Δi|>4): 312; chains: 2; bounding box: 30×64×48 Å

Nearest PDB structures (foldseek):
  2ieq-assembly1_B  TM=3.169E-01  e=2.589E+00  Human coronavirus NL63
  3fks-assembly1_G  TM=2.884E-01  e=6.194E+00  Saccharomyces cerevisiae
  2ieq-assembly1_B  TM=3.167E-01  e=4.166E+00  Human coronavirus NL63
  3fks-assembly1_G  TM=2.879E-01  e=5.824E+00  Saccharomyces cerevisiae

Solvent-accessible surface area (backbone atoms only — not comparable to full-atom values): 11615 Å² total; per-residue (Å²): 58,28,35,40,35,42,60,55,50,41,50,53,47,48,50,52,39,51,24,25,47,49,26,64,73,39,42,64,62,54,35,66,63,28,71,58,25,57,53,44,50,52,51,34,47,73,70,70,40,79,87,69,65,58,94,68,43,40,69,50,75,50,56,88,70,83,83,37,64,68,56,46,52,51,41,52,51,50,43,52,51,44,52,49,47,33,71,72,67,39,75,43,58,30,41,32,38,56,46,77,44,76,76,40,33,31,36,68,95,62,28,37,39,35,41,61,55,48,41,49,53,47,49,51,52,40,49,25,25,47,50,27,64,75,39,42,66,62,54,36,68,62,29,71,57,26,58,52,45,51,52,51,34,49,74,70,69,39,79,85,70,65,57,93,67,42,40,70,49,72,52,56,87,73,83,84,36,63,68,55,46,53,51,41,52,51,50,43,52,51,45,52,50,46,32,72,73,68,40,76,41,58,30,41,33,38,56,46,78,44,75,77,38,35,31,37,65,95

Foldseek 3Di:
DDKDWLVRVLVVLVVVLVVLVVCQVCQVVLQVVAPVVVVVCVVCVVVVHDDDDDVQEAEDNHDHDDHCVVVNVVSVVVSVVSVVCCVVPNRDMDDDDDDDDDNHHYDYD/DDKDWLVRVLVVLVVVLVVLVVCVVCQVVLQVVAPVVVVVCVVCVVVVHHDDDDVQEAEDNHDHDDDCVVVNVVSVVVSVVSVVCCVVPNRDMDDDDDDDDDRHHYDYD

Organism: Pyrobaculum neutrophilum (strain DSM 2338 / JCM 9278 / NBRC 100436 / V24Sta) (NCBI:txid444157)

Secondary structure (DSSP, 8-state):
-EEEEHHHHHHHHHHHHHHHHHHHHHHHHHHH--HHHHHHHHHHHHTT---PPPTTEEE--SSPPPP-HHHHHHHHHHHHHHHHHHHHH-S-EEEEEEEEEEEEEEE--/-EEEEHHHHHHHHHHHHHHHHHHHHHHHHHHH--HHHHHHHHHHHHTT---PPPTTEEE--SSPPPP-HHHHHHHHHHHHHHHHHHHHH-S-EEEEEEEEEEEEEEE--

Sequence (218 aa):
MILVTLSELEALLTSLRDYAEKYRTNRLTLEAVEERWLKFQELAFAFGIELKPAEGVEFYAGGPLPDNADLIRRLDRMISIVKKMKEVYGDVKVMVDLDLVIKRTIIKIMILVTLSELEALLTSLRDYAEKYRTNRLTLEAVEERWLKFQELAFAFGIELKPAEGVEFYAGGPLPDNADLIRRLDRMISIVKKMKEVYGDVKVMVDLDLVIKRTIIKI

pLDDT: mean 83.74, std 12.5, range [56.12, 97.31]